Protein AF-A0A319CSM1-F1 (afdb_monomer_lite)

Radius of gyration: 21.04 Å; chains: 1; bounding box: 44×43×84 Å

Foldseek 3Di:
DDPVQQVVLCVQQNQAAQQQRHGRFDKDFLQDPPNPCVVVCVVLVVDPDDSPHNLRIGTHHPLQRVQSVDLQHRQKAKAAPDLVVQLVLLVVQLVVQVVCVVVVHHDHGDGDFQVNQVVVCCVVVNDPPPAPGGWMFMFGLDPPSDDPPDDSVVSCSRPIDGDSHGNSSRLVSLLSCLPHPSCVSDDVVSNVSSVSSVCSSPPPRVSVVVVVVVVVVVVVVVVPPPPPDD

Structure (mmCIF, N/CA/C/O backbone):
data_AF-A0A319CSM1-F1
#
_entry.id   AF-A0A319CSM1-F1
#
loop_
_atom_site.group_PDB
_atom_site.id
_atom_site.type_symbol
_atom_site.label_atom_id
_atom_site.label_alt_id
_atom_site.label_comp_id
_atom_site.label_asym_id
_atom_site.label_entity_id
_atom_site.label_seq_id
_atom_site.pdbx_PDB_ins_code
_atom_site.Cartn_x
_atom_site.Cartn_y
_atom_site.Cartn_z
_atom_site.occupancy
_atom_site.B_iso_or_equiv
_atom_site.auth_seq_id
_atom_site.auth_comp_id
_atom_site.auth_asym_id
_atom_site.auth_atom_id
_atom_site.pdbx_PDB_model_num
ATOM 1 N N . LEU A 1 1 ? 16.374 -2.425 6.789 1.00 77.62 1 LEU A N 1
ATOM 2 C CA . LEU A 1 1 ? 16.145 -3.804 7.334 1.00 77.62 1 LEU A CA 1
ATOM 3 C C . LEU A 1 1 ? 17.420 -4.522 7.802 1.00 77.62 1 LEU A C 1
ATOM 5 O O . LEU A 1 1 ? 18.463 -4.366 7.172 1.00 77.62 1 LEU A O 1
ATOM 9 N N . LYS A 1 2 ? 17.317 -5.361 8.852 1.00 88.38 2 LYS A N 1
ATOM 10 C CA . LYS A 1 2 ? 18.383 -6.290 9.305 1.00 88.38 2 LYS A CA 1
ATOM 11 C C . LYS A 1 2 ? 18.647 -7.399 8.269 1.00 88.38 2 LYS A C 1
ATOM 13 O O . LYS A 1 2 ? 17.761 -7.725 7.483 1.00 88.38 2 LYS A O 1
ATOM 18 N N . THR A 1 3 ? 19.831 -8.018 8.303 1.00 91.44 3 THR A N 1
ATOM 19 C CA . THR A 1 3 ? 20.240 -9.084 7.362 1.00 91.44 3 THR A CA 1
ATOM 20 C C . THR A 1 3 ? 19.270 -10.266 7.330 1.00 91.44 3 THR A C 1
ATOM 22 O O . THR A 1 3 ? 18.867 -10.675 6.245 1.00 91.44 3 THR A O 1
ATOM 25 N N . SER A 1 4 ? 18.822 -10.758 8.490 1.00 93.62 4 SER A N 1
ATOM 26 C CA . SER A 1 4 ? 17.851 -11.862 8.575 1.00 93.62 4 SER A CA 1
ATOM 27 C C . SER A 1 4 ? 16.536 -11.552 7.855 1.00 93.62 4 SER A C 1
ATOM 29 O O . SER A 1 4 ? 16.008 -12.387 7.130 1.00 93.62 4 SER A O 1
ATOM 31 N N . VAL A 1 5 ? 16.046 -10.317 7.974 1.00 94.44 5 VAL A N 1
ATOM 32 C CA . VAL A 1 5 ? 14.816 -9.877 7.305 1.00 94.44 5 VAL A CA 1
ATOM 33 C C . VAL A 1 5 ? 15.016 -9.777 5.794 1.00 94.44 5 VAL A C 1
ATOM 35 O O . VAL A 1 5 ? 14.142 -10.177 5.034 1.00 94.44 5 VAL A O 1
ATOM 38 N N . LYS A 1 6 ? 16.178 -9.296 5.332 1.00 94.31 6 LYS A N 1
ATOM 39 C CA . LYS A 1 6 ? 16.496 -9.261 3.894 1.00 94.31 6 LYS A CA 1
ATOM 40 C C . LYS A 1 6 ? 16.535 -10.667 3.284 1.00 94.31 6 LYS A C 1
ATOM 42 O O . LYS A 1 6 ? 16.086 -10.835 2.154 1.00 94.31 6 LYS A O 1
ATOM 47 N N . ILE A 1 7 ? 17.059 -11.655 4.015 1.00 94.75 7 ILE A N 1
ATOM 48 C CA . ILE A 1 7 ? 17.052 -13.066 3.597 1.00 94.75 7 ILE A CA 1
ATOM 49 C C . ILE A 1 7 ? 15.611 -13.570 3.479 1.00 94.75 7 ILE A C 1
ATOM 51 O O . ILE A 1 7 ? 15.254 -14.149 2.457 1.00 94.75 7 ILE A O 1
ATOM 55 N N . GLU A 1 8 ? 14.767 -13.276 4.469 1.00 96.50 8 GLU A N 1
ATOM 56 C CA . GLU A 1 8 ? 13.364 -13.696 4.453 1.00 96.50 8 GLU A CA 1
ATOM 57 C C . GLU A 1 8 ? 12.572 -13.077 3.292 1.00 96.50 8 GLU A C 1
ATOM 59 O O . GLU A 1 8 ? 11.828 -13.772 2.604 1.00 96.50 8 GLU A O 1
ATOM 64 N N . VAL A 1 9 ? 12.793 -11.795 2.985 1.00 96.25 9 VAL A N 1
ATOM 65 C CA . VAL A 1 9 ? 12.166 -11.146 1.820 1.00 96.25 9 VAL A CA 1
ATOM 66 C C . VAL A 1 9 ? 12.572 -11.838 0.516 1.00 96.25 9 VAL A C 1
ATOM 68 O O . VAL A 1 9 ? 11.723 -12.039 -0.352 1.00 96.25 9 VAL A O 1
ATOM 71 N N . LYS A 1 10 ? 13.845 -12.237 0.367 1.00 94.69 10 LYS A N 1
ATOM 72 C CA . LYS A 1 10 ? 14.306 -12.993 -0.812 1.00 94.69 10 LYS A CA 1
ATOM 73 C C . LYS A 1 10 ? 13.688 -14.389 -0.874 1.00 94.69 10 LYS A C 1
ATOM 75 O O . LYS A 1 10 ? 13.306 -14.823 -1.954 1.00 94.69 10 LYS A O 1
ATOM 80 N N . ARG A 1 11 ? 13.525 -15.066 0.267 1.00 95.19 11 ARG A N 1
ATOM 81 C CA . ARG A 1 11 ? 12.840 -16.365 0.339 1.00 95.19 11 ARG A CA 1
ATOM 82 C C . ARG A 1 11 ? 11.381 -16.263 -0.124 1.00 95.19 11 ARG A C 1
ATOM 84 O O . ARG A 1 11 ? 10.903 -17.155 -0.815 1.00 95.19 11 ARG A O 1
ATOM 91 N N . LEU A 1 12 ? 10.687 -15.183 0.241 1.00 94.38 12 LEU A N 1
ATOM 92 C CA . LEU A 1 12 ? 9.267 -14.976 -0.065 1.00 94.38 12 LEU A CA 1
ATOM 93 C C . LEU A 1 12 ? 9.000 -14.416 -1.472 1.00 94.38 12 LEU A C 1
ATOM 95 O O . LEU A 1 12 ? 7.995 -14.766 -2.083 1.00 94.38 12 LEU A O 1
ATOM 99 N N . SER A 1 13 ? 9.859 -13.527 -1.980 1.00 92.06 13 SER A N 1
ATOM 100 C CA . SER A 1 13 ? 9.657 -12.825 -3.265 1.00 92.06 13 SER A CA 1
ATOM 101 C C . SER A 1 13 ? 10.593 -13.281 -4.388 1.00 92.06 13 SER A C 1
ATOM 103 O O . SER A 1 13 ? 10.472 -12.806 -5.518 1.00 92.06 13 SER A O 1
ATOM 105 N N . GLY A 1 14 ? 11.538 -14.170 -4.090 1.00 91.69 14 GLY A N 1
ATOM 106 C CA . GLY A 1 14 ? 12.585 -14.599 -5.009 1.00 91.69 14 GLY A CA 1
ATOM 107 C C . GLY A 1 14 ? 13.780 -13.642 -5.085 1.00 91.69 14 GLY A C 1
ATOM 108 O O . GLY A 1 14 ? 13.898 -12.654 -4.357 1.00 91.69 14 GLY A O 1
ATOM 109 N N . HIS A 1 15 ? 14.692 -13.959 -6.006 1.00 94.31 15 HIS A N 1
ATOM 110 C CA . HIS A 1 15 ? 15.999 -13.307 -6.164 1.00 94.31 15 HIS A CA 1
ATOM 111 C C . HIS A 1 15 ? 16.053 -12.314 -7.335 1.00 94.31 15 HIS A C 1
ATOM 113 O O . HIS A 1 15 ? 17.131 -11.983 -7.820 1.00 94.31 15 HIS A O 1
ATOM 119 N N . VAL A 1 16 ? 14.898 -11.834 -7.795 1.00 95.94 16 VAL A N 1
ATOM 120 C CA . VAL A 1 16 ? 14.783 -10.900 -8.922 1.00 95.94 16 VAL A CA 1
ATOM 121 C C . VAL A 1 16 ? 13.993 -9.660 -8.528 1.00 95.94 16 VAL A C 1
ATOM 123 O O . VAL A 1 16 ? 13.201 -9.677 -7.585 1.00 95.94 16 VAL A O 1
ATOM 126 N N . CYS A 1 17 ? 14.195 -8.569 -9.260 1.00 96.50 17 CYS A N 1
ATOM 127 C CA . CYS A 1 17 ? 13.408 -7.354 -9.122 1.00 96.50 17 CYS A CA 1
ATOM 128 C C . CYS A 1 17 ? 11.924 -7.677 -9.295 1.00 96.50 17 CYS A C 1
ATOM 130 O O . CYS A 1 17 ? 11.506 -8.232 -10.312 1.00 96.50 17 CYS A O 1
ATOM 132 N N . TRP A 1 18 ? 11.115 -7.280 -8.320 1.00 96.94 18 TRP A N 1
ATOM 133 C CA . TRP A 1 18 ? 9.683 -7.520 -8.335 1.00 96.94 18 TRP A CA 1
ATOM 134 C C . TRP A 1 18 ? 9.014 -6.875 -9.560 1.00 96.94 18 TRP A C 1
ATOM 136 O O . TRP A 1 18 ? 8.172 -7.500 -10.202 1.00 96.94 18 TRP A O 1
ATOM 146 N N . VAL A 1 19 ? 9.464 -5.676 -9.949 1.00 95.00 19 VAL A N 1
ATOM 147 C CA . VAL A 1 19 ? 8.916 -4.902 -11.074 1.00 95.00 19 VAL A CA 1
ATOM 148 C C . VAL A 1 19 ? 9.371 -5.455 -12.426 1.00 95.00 19 VAL A C 1
ATOM 150 O O . VAL A 1 19 ? 8.534 -5.883 -13.214 1.00 95.00 19 VAL A O 1
ATOM 153 N N . CYS A 1 20 ? 10.678 -5.468 -12.696 1.00 92.44 20 CYS A N 1
ATOM 154 C CA . CYS A 1 20 ? 11.223 -5.710 -14.040 1.00 92.44 20 CYS A CA 1
ATOM 155 C C . CYS A 1 20 ? 11.942 -7.055 -14.210 1.00 92.44 20 CYS A C 1
ATOM 157 O O . CYS A 1 20 ? 12.503 -7.312 -15.269 1.00 92.44 20 CYS A O 1
ATOM 159 N N . LYS A 1 21 ? 11.974 -7.899 -13.170 1.00 94.06 21 LYS A N 1
ATOM 160 C CA . LYS A 1 21 ? 12.626 -9.224 -13.160 1.00 94.06 21 LYS A CA 1
ATOM 161 C C . LYS A 1 21 ? 14.148 -9.234 -13.377 1.00 94.06 21 LYS A C 1
ATOM 163 O O . LYS A 1 21 ? 14.727 -10.309 -13.468 1.00 94.06 21 LYS A O 1
ATOM 168 N N . SER A 1 22 ? 14.814 -8.077 -13.376 1.00 92.50 22 SER A N 1
ATOM 169 C CA . SER A 1 22 ? 16.283 -8.003 -13.371 1.00 92.50 22 SER A CA 1
ATOM 170 C C . SER A 1 22 ? 16.885 -8.710 -12.152 1.00 92.50 22 SER A C 1
ATOM 172 O O . SER A 1 22 ? 16.309 -8.662 -11.062 1.00 92.50 22 SER A O 1
ATOM 174 N N . TYR A 1 23 ? 18.050 -9.326 -12.335 1.00 93.50 23 TYR A N 1
ATOM 175 C CA . TYR A 1 23 ? 18.794 -10.014 -11.280 1.00 93.50 23 TYR A CA 1
ATOM 176 C C . TYR A 1 23 ? 19.396 -9.049 -10.245 1.00 93.50 23 TYR A C 1
ATOM 178 O O . TYR A 1 23 ? 19.398 -7.831 -10.435 1.00 93.50 23 TYR A O 1
ATOM 186 N N . ASP A 1 24 ? 19.858 -9.619 -9.131 1.00 90.62 24 ASP A N 1
ATOM 187 C CA . ASP A 1 24 ? 20.537 -8.938 -8.021 1.00 90.62 24 ASP A CA 1
ATOM 188 C C . ASP A 1 24 ? 19.795 -7.720 -7.437 1.00 90.62 24 ASP A C 1
ATOM 190 O O . ASP A 1 24 ? 20.349 -6.621 -7.319 1.00 90.62 24 ASP A O 1
ATOM 194 N N . PRO A 1 25 ? 18.523 -7.884 -7.022 1.00 95.38 25 PRO A N 1
ATOM 195 C CA . PRO A 1 25 ? 17.757 -6.799 -6.439 1.00 95.38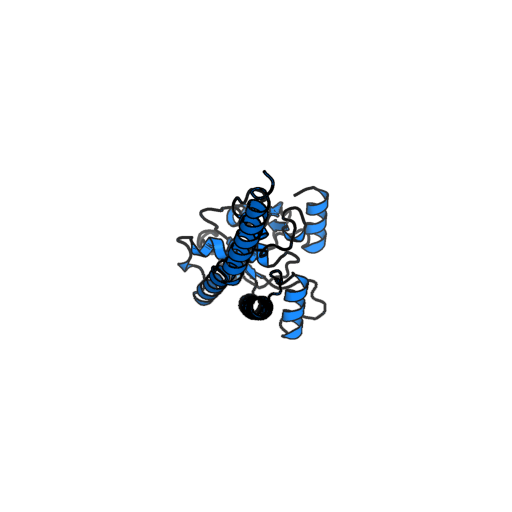 25 PRO A CA 1
ATOM 196 C C . PRO A 1 25 ? 18.274 -6.410 -5.050 1.00 95.38 25 PRO A C 1
ATOM 198 O O . PRO A 1 25 ? 18.690 -7.239 -4.231 1.00 95.38 25 PRO A O 1
ATOM 201 N N . TRP A 1 26 ? 18.130 -5.128 -4.741 1.00 95.00 26 TRP A N 1
ATOM 202 C CA . TRP A 1 26 ? 18.197 -4.604 -3.385 1.00 95.00 26 TRP A CA 1
ATOM 203 C C . TRP A 1 26 ? 16.849 -4.788 -2.695 1.00 95.00 26 TRP A C 1
ATOM 205 O O . TRP A 1 26 ? 15.808 -4.801 -3.345 1.00 95.00 26 TRP A O 1
ATOM 215 N N . ILE A 1 27 ? 16.847 -4.915 -1.368 1.00 96.25 27 ILE A N 1
ATOM 216 C CA . ILE A 1 27 ? 15.595 -4.946 -0.605 1.00 96.25 27 ILE A CA 1
ATOM 217 C C . ILE A 1 27 ? 15.239 -3.521 -0.196 1.00 96.25 27 ILE A C 1
ATOM 219 O O . ILE A 1 27 ? 15.927 -2.935 0.641 1.00 96.25 27 ILE A O 1
ATOM 223 N N . ALA A 1 28 ? 14.180 -2.989 -0.801 1.00 95.56 28 ALA A N 1
ATOM 224 C CA . ALA A 1 28 ? 13.591 -1.708 -0.449 1.00 95.56 28 ALA A CA 1
ATOM 225 C C . ALA A 1 28 ? 12.591 -1.859 0.694 1.00 95.56 28 ALA A C 1
ATOM 227 O O . ALA A 1 28 ? 11.809 -2.811 0.720 1.00 95.56 28 ALA A O 1
ATOM 228 N N . ASP A 1 29 ? 12.607 -0.884 1.598 1.00 95.62 29 ASP A N 1
ATOM 229 C CA . ASP A 1 29 ? 11.527 -0.640 2.543 1.00 95.62 29 ASP A CA 1
ATOM 230 C C . ASP A 1 29 ? 10.366 0.033 1.784 1.00 95.62 29 ASP A C 1
ATOM 232 O O . ASP A 1 29 ? 10.553 1.054 1.115 1.00 95.62 29 ASP A O 1
ATOM 236 N N . VAL A 1 30 ? 9.168 -0.553 1.833 1.00 96.19 30 VAL A N 1
ATOM 237 C CA . VAL A 1 30 ? 7.974 -0.003 1.172 1.00 96.19 30 VAL A CA 1
ATOM 238 C C . VAL A 1 30 ? 7.552 1.289 1.852 1.00 96.19 30 VAL A C 1
ATOM 240 O O . VAL A 1 30 ? 7.380 2.302 1.175 1.00 96.19 30 VAL A O 1
ATOM 243 N N . VAL A 1 31 ? 7.456 1.271 3.179 1.00 96.00 31 VAL A N 1
ATOM 244 C CA . VAL A 1 31 ? 7.388 2.461 4.030 1.00 96.00 31 VAL A CA 1
ATOM 245 C C . VAL A 1 31 ? 8.781 2.685 4.625 1.00 96.00 31 VAL A C 1
ATOM 247 O O . VAL A 1 31 ? 9.257 1.798 5.341 1.00 96.00 31 VAL A O 1
ATOM 250 N N . PRO A 1 32 ? 9.451 3.817 4.343 1.00 93.62 32 PRO A N 1
ATOM 251 C CA . PRO A 1 32 ? 10.751 4.130 4.933 1.00 93.62 32 PRO A CA 1
ATOM 252 C C . PRO A 1 32 ? 10.712 4.074 6.462 1.00 93.62 32 PRO A C 1
ATOM 254 O O . PRO A 1 32 ? 9.710 4.440 7.076 1.00 93.62 32 PRO A O 1
ATOM 257 N N . LEU A 1 33 ? 11.805 3.638 7.093 1.00 92.38 33 LEU A N 1
ATOM 258 C CA . LEU A 1 33 ? 11.892 3.623 8.560 1.00 92.38 33 LEU A CA 1
ATOM 259 C C . LEU A 1 33 ? 11.876 5.043 9.139 1.00 92.38 33 LEU A C 1
ATOM 261 O O . LEU A 1 33 ? 11.455 5.241 10.275 1.00 92.38 33 LEU A O 1
ATOM 265 N N . GLU A 1 34 ? 12.318 6.004 8.337 1.00 91.62 34 GLU A N 1
ATOM 266 C CA . GLU A 1 34 ? 12.382 7.430 8.621 1.00 91.62 34 GLU A CA 1
ATOM 267 C C . GLU A 1 34 ? 11.097 8.173 8.203 1.00 91.62 34 GLU A C 1
ATOM 269 O O . GLU A 1 34 ? 11.073 9.401 8.241 1.00 91.62 34 GLU A O 1
ATOM 274 N N . ASP A 1 35 ? 10.029 7.469 7.789 1.00 92.56 35 ASP A N 1
ATOM 275 C CA . ASP A 1 35 ? 8.742 8.106 7.471 1.00 92.56 35 ASP A CA 1
ATOM 276 C C . ASP A 1 35 ? 8.173 8.779 8.729 1.00 92.56 35 ASP A C 1
ATOM 278 O O . ASP A 1 35 ? 7.657 8.129 9.642 1.00 92.56 35 ASP A O 1
ATOM 282 N N . THR A 1 36 ? 8.249 10.108 8.759 1.00 92.56 36 THR A N 1
ATOM 283 C CA . THR A 1 36 ? 7.822 10.935 9.892 1.00 92.56 36 THR A CA 1
ATOM 284 C C . THR A 1 36 ? 6.317 10.885 10.138 1.00 92.56 36 THR A C 1
ATOM 286 O O . THR A 1 36 ? 5.874 11.226 11.233 1.00 92.56 36 THR A O 1
ATOM 289 N N . GLN A 1 37 ? 5.518 10.416 9.173 1.00 92.38 37 GLN A N 1
ATOM 290 C CA . GLN A 1 37 ? 4.085 10.197 9.368 1.00 92.38 37 GLN A CA 1
ATOM 291 C C . GLN A 1 37 ? 3.767 8.787 9.875 1.00 92.38 37 GLN A C 1
ATOM 293 O O . GLN A 1 37 ? 2.641 8.557 10.306 1.00 92.38 37 GLN A O 1
ATOM 298 N N . ALA A 1 38 ? 4.709 7.837 9.880 1.00 94.25 38 ALA A N 1
ATOM 299 C CA . ALA A 1 38 ? 4.428 6.483 10.357 1.00 94.25 38 ALA A CA 1
ATOM 300 C C . ALA A 1 38 ? 3.831 6.435 11.783 1.00 94.25 38 ALA A C 1
ATOM 302 O O . ALA A 1 38 ? 2.877 5.677 11.974 1.00 94.25 38 ALA A O 1
ATOM 303 N N . PRO A 1 39 ? 4.284 7.245 12.768 1.00 95.06 39 PRO A N 1
ATOM 304 C CA . PRO A 1 39 ? 3.659 7.290 14.092 1.00 95.06 39 PRO A CA 1
ATOM 305 C C . PRO A 1 39 ? 2.166 7.635 14.054 1.00 95.06 39 PRO A C 1
ATOM 307 O O . PRO A 1 39 ? 1.383 6.982 14.739 1.00 95.06 39 PRO A O 1
ATOM 310 N N . LEU A 1 40 ? 1.757 8.586 13.203 1.00 93.94 40 LEU A N 1
ATOM 311 C CA . LEU A 1 40 ? 0.346 8.934 13.010 1.00 93.94 40 LEU A CA 1
ATOM 312 C C . LEU A 1 40 ? -0.440 7.726 12.490 1.00 93.94 40 LEU A C 1
ATOM 314 O O . LEU A 1 40 ? -1.497 7.404 13.015 1.00 93.94 40 LEU A O 1
ATOM 318 N N . TRP A 1 41 ? 0.092 7.000 11.506 1.00 95.00 41 TRP A N 1
ATOM 319 C CA . TRP A 1 41 ? -0.574 5.818 10.945 1.00 95.00 41 TRP A CA 1
ATOM 320 C C . TRP A 1 41 ? -0.731 4.677 11.961 1.00 95.00 41 TRP A C 1
ATOM 322 O O . TRP A 1 41 ? -1.733 3.958 11.926 1.00 95.00 41 TRP A O 1
ATOM 332 N N . PHE A 1 42 ? 0.229 4.513 12.877 1.00 94.50 42 PHE A N 1
ATOM 333 C CA . PHE A 1 42 ? 0.118 3.574 13.998 1.00 94.50 42 PHE A CA 1
ATOM 334 C C . PHE A 1 42 ? -0.896 4.041 15.047 1.00 94.50 42 PHE A C 1
ATOM 336 O O . PHE A 1 42 ? -1.724 3.242 15.479 1.00 94.50 42 PHE A O 1
ATOM 343 N N . GLN A 1 43 ? -0.865 5.320 15.431 1.00 91.75 43 GLN A N 1
ATOM 344 C CA . GLN A 1 43 ? -1.816 5.910 16.380 1.00 91.75 43 GLN A CA 1
ATOM 345 C C . GLN A 1 43 ? -3.258 5.799 15.875 1.00 91.75 43 GLN A C 1
ATOM 347 O O . GLN A 1 43 ? -4.178 5.516 16.638 1.00 91.75 43 GLN A O 1
ATOM 352 N N . GLU A 1 44 ? -3.436 5.966 14.571 1.00 90.50 44 GLU A N 1
ATOM 353 C CA . GLU A 1 44 ? -4.709 5.814 13.881 1.00 90.50 44 GLU A CA 1
ATOM 354 C C . GLU A 1 44 ? -5.141 4.352 13.714 1.00 90.50 44 GLU A C 1
ATOM 356 O O . GLU A 1 44 ? -6.226 4.085 13.201 1.00 90.50 44 GLU A O 1
ATOM 361 N N . GLY A 1 45 ? -4.319 3.383 14.128 1.00 92.31 45 GLY A N 1
ATOM 362 C CA . GLY A 1 45 ? -4.598 1.955 13.978 1.00 92.31 45 GLY A CA 1
ATOM 363 C C . GLY A 1 45 ? -4.679 1.499 12.520 1.00 92.31 45 GLY A C 1
ATOM 364 O O . GLY A 1 45 ? -5.249 0.445 12.244 1.00 92.31 45 GLY A O 1
ATOM 365 N N . VAL A 1 46 ? -4.139 2.290 11.583 1.00 94.69 46 VAL A N 1
ATOM 366 C CA . VAL A 1 46 ? -4.089 1.940 10.160 1.00 94.69 46 VAL A CA 1
ATOM 367 C C . VAL A 1 46 ? -2.922 0.996 9.908 1.00 94.69 46 VAL A C 1
ATOM 369 O O . VAL A 1 46 ? -3.060 0.046 9.158 1.00 94.69 46 VAL A O 1
ATOM 372 N N . PHE A 1 47 ? -1.769 1.186 10.548 1.00 95.81 47 PHE A N 1
ATOM 373 C CA . PHE A 1 47 ? -0.691 0.200 10.469 1.00 95.81 47 PHE A CA 1
ATOM 374 C C . PHE A 1 47 ? -0.847 -0.909 11.512 1.00 95.81 47 PHE A C 1
ATOM 376 O O . PHE A 1 47 ? -0.948 -0.655 12.708 1.00 95.81 47 PHE A O 1
ATOM 383 N N . ASN A 1 48 ? -0.798 -2.158 11.040 1.00 92.69 48 ASN A N 1
ATOM 384 C CA . ASN A 1 48 ? -0.882 -3.380 11.849 1.00 92.69 48 ASN A CA 1
ATOM 385 C C . ASN A 1 48 ? 0.366 -4.278 11.731 1.00 92.69 48 ASN A C 1
ATOM 387 O O . ASN A 1 48 ? 0.325 -5.449 12.104 1.00 92.69 48 ASN A O 1
ATOM 391 N N . PHE A 1 49 ? 1.464 -3.761 11.180 1.00 95.00 49 PHE A N 1
ATOM 392 C CA . PHE A 1 49 ? 2.692 -4.511 10.924 1.00 95.00 49 PHE A CA 1
ATOM 393 C C . PHE A 1 49 ? 3.920 -3.724 11.388 1.00 95.00 49 PHE A C 1
ATOM 395 O O . PHE A 1 49 ? 3.891 -2.503 11.512 1.00 95.00 49 PHE A O 1
ATOM 402 N N . SER A 1 50 ? 5.035 -4.418 11.619 1.00 95.50 50 SER A N 1
ATOM 403 C CA . SER A 1 50 ? 6.302 -3.758 11.940 1.00 95.50 50 SER A CA 1
ATOM 404 C C . SER A 1 50 ? 7.011 -3.299 10.666 1.00 95.50 50 SER A C 1
ATOM 406 O O . SER A 1 50 ? 7.271 -4.118 9.781 1.00 95.50 50 SER A O 1
ATOM 408 N N . LEU A 1 51 ? 7.434 -2.032 10.607 1.00 96.25 51 LEU A N 1
ATOM 409 C CA . LEU A 1 51 ? 8.238 -1.511 9.489 1.00 96.25 51 LEU A CA 1
ATOM 410 C C . LEU A 1 51 ? 9.591 -2.228 9.337 1.00 96.25 51 LEU A C 1
ATOM 412 O O . LEU A 1 51 ? 10.194 -2.210 8.270 1.00 96.25 51 LEU A O 1
ATOM 416 N N . LYS A 1 52 ? 10.064 -2.896 10.398 1.00 96.38 52 LYS A N 1
ATOM 417 C CA . LYS A 1 52 ? 11.311 -3.675 10.405 1.00 96.38 52 LYS A CA 1
ATOM 418 C C . LYS A 1 52 ? 11.106 -5.141 9.994 1.00 96.38 52 LYS A C 1
ATOM 420 O O . LYS A 1 52 ? 12.067 -5.905 10.047 1.00 96.38 52 LYS A O 1
ATOM 425 N N . SER A 1 53 ? 9.886 -5.546 9.636 1.00 96.44 53 SER A N 1
ATOM 426 C CA . SER A 1 53 ? 9.548 -6.923 9.246 1.00 96.44 53 SER A CA 1
ATOM 427 C C . SER A 1 53 ? 9.656 -7.156 7.737 1.00 96.44 53 SER A C 1
ATOM 429 O O . SER A 1 53 ? 9.715 -6.211 6.952 1.00 96.44 53 SER A O 1
ATOM 431 N N . ALA A 1 54 ? 9.630 -8.427 7.324 1.00 96.88 54 ALA A N 1
ATOM 432 C CA . ALA A 1 54 ? 9.619 -8.797 5.908 1.00 96.88 54 ALA A CA 1
ATOM 433 C C . ALA A 1 54 ? 8.377 -8.263 5.176 1.00 96.88 54 ALA A C 1
ATOM 435 O O . ALA A 1 54 ? 8.456 -7.956 3.994 1.00 96.88 54 ALA A O 1
ATOM 436 N N . ALA A 1 55 ? 7.266 -8.042 5.889 1.00 96.56 55 ALA A N 1
ATOM 437 C CA . ALA A 1 55 ? 6.038 -7.508 5.307 1.00 96.56 55 ALA A CA 1
ATOM 438 C C . ALA A 1 55 ? 6.179 -6.075 4.751 1.00 96.56 55 ALA A C 1
ATOM 440 O O . ALA A 1 55 ? 5.324 -5.633 3.989 1.00 96.56 55 ALA A O 1
ATOM 441 N N . ASN A 1 56 ? 7.243 -5.356 5.121 1.00 97.62 56 ASN A N 1
ATOM 442 C CA . ASN A 1 56 ? 7.580 -4.038 4.584 1.00 97.62 56 ASN A CA 1
ATOM 443 C C . ASN A 1 56 ? 8.676 -4.099 3.502 1.00 97.62 56 ASN A C 1
ATOM 445 O O . ASN A 1 56 ? 9.139 -3.064 3.042 1.00 97.62 56 ASN A O 1
ATOM 449 N N . GLY A 1 57 ? 9.146 -5.290 3.127 1.00 97.19 57 GLY A N 1
ATOM 450 C CA . GLY A 1 57 ? 10.269 -5.467 2.214 1.00 97.19 57 GLY A CA 1
ATOM 451 C C . GLY A 1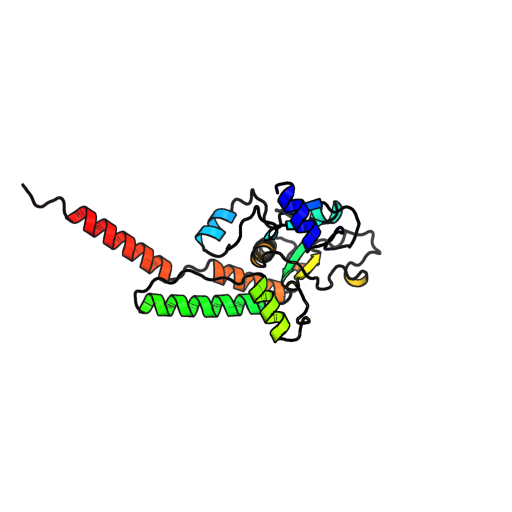 57 ? 9.838 -5.840 0.799 1.00 97.19 57 GLY A C 1
ATOM 452 O O . GLY A 1 57 ? 8.973 -6.693 0.593 1.00 97.19 57 GLY A O 1
ATOM 453 N N . ILE A 1 58 ? 10.495 -5.254 -0.202 1.00 97.56 58 ILE A N 1
ATOM 454 C CA . ILE A 1 58 ? 10.288 -5.611 -1.609 1.00 97.56 58 ILE A CA 1
ATOM 455 C C . ILE A 1 58 ? 11.614 -5.614 -2.390 1.00 97.56 58 ILE A C 1
ATOM 457 O O . ILE A 1 58 ? 12.399 -4.671 -2.264 1.00 97.56 58 ILE A O 1
ATOM 461 N N . PRO A 1 59 ? 11.919 -6.661 -3.183 1.00 97.56 59 PRO A N 1
ATOM 462 C CA . PRO A 1 59 ? 13.136 -6.686 -3.986 1.00 97.56 59 PRO A CA 1
ATOM 463 C C . PRO A 1 59 ? 12.997 -5.787 -5.220 1.00 97.56 59 PRO A C 1
ATOM 465 O O . PRO A 1 59 ? 12.104 -5.990 -6.038 1.00 97.56 59 PRO A O 1
ATOM 468 N N . LEU A 1 60 ? 13.902 -4.824 -5.397 1.00 96.88 60 LEU A N 1
ATOM 469 C CA . LEU A 1 60 ? 13.957 -3.913 -6.543 1.00 96.88 60 LEU A CA 1
ATOM 470 C C . LEU A 1 60 ? 15.395 -3.794 -7.068 1.00 96.88 60 LEU A C 1
ATOM 472 O O . LEU A 1 60 ? 16.333 -3.667 -6.287 1.00 96.88 60 LEU A O 1
ATOM 476 N N . CYS A 1 61 ? 15.588 -3.801 -8.390 1.00 95.31 61 CYS A N 1
ATOM 477 C CA . CYS A 1 61 ? 16.889 -3.468 -8.987 1.00 95.31 61 CYS A CA 1
ATOM 478 C C . CYS A 1 61 ? 17.241 -1.988 -8.724 1.00 95.31 61 CYS A C 1
ATOM 480 O O . CYS A 1 61 ? 16.329 -1.208 -8.435 1.00 95.31 61 CYS A O 1
ATOM 482 N N . PRO A 1 62 ? 18.508 -1.556 -8.875 1.00 93.56 62 PRO A N 1
ATOM 483 C CA . PRO A 1 62 ? 18.917 -0.178 -8.574 1.00 93.56 62 PRO A CA 1
ATOM 484 C C . PRO A 1 62 ? 18.057 0.906 -9.248 1.00 93.56 62 PRO A C 1
ATOM 486 O O . PRO A 1 62 ? 17.710 1.907 -8.619 1.00 93.56 62 PRO A O 1
ATOM 489 N N . ASN A 1 63 ? 17.629 0.680 -10.496 1.00 90.69 63 ASN A N 1
ATOM 490 C CA . ASN A 1 63 ? 16.776 1.619 -11.231 1.00 90.69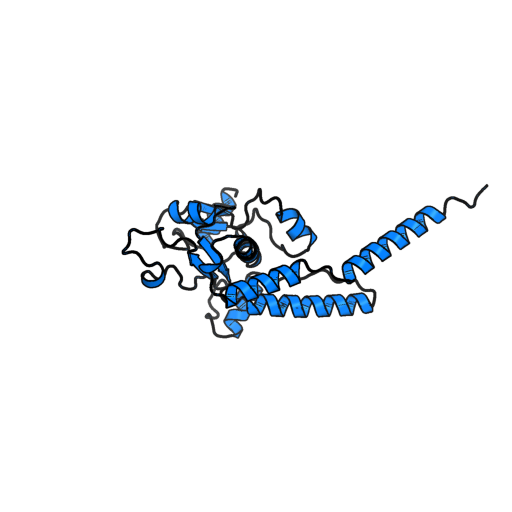 63 ASN A CA 1
ATOM 491 C C . ASN A 1 63 ? 15.365 1.714 -10.631 1.00 90.69 63 ASN A C 1
ATOM 493 O O . ASN A 1 63 ? 14.906 2.811 -10.308 1.00 90.69 63 ASN A O 1
ATOM 497 N N . CYS A 1 64 ? 14.687 0.578 -10.429 1.00 93.50 64 CYS A N 1
ATOM 498 C CA . CYS A 1 64 ? 13.361 0.560 -9.805 1.00 93.50 64 CYS A CA 1
ATOM 499 C C . CYS A 1 64 ? 13.414 1.058 -8.356 1.00 93.50 64 CYS A C 1
ATOM 501 O O . CYS A 1 64 ? 12.528 1.798 -7.941 1.00 93.50 64 CYS A O 1
ATOM 503 N N . TYR A 1 65 ? 14.464 0.697 -7.613 1.00 94.25 65 TYR A N 1
ATOM 504 C CA . TYR A 1 65 ? 14.699 1.130 -6.238 1.00 94.25 65 TYR A CA 1
ATOM 505 C C . TYR A 1 65 ? 14.751 2.653 -6.152 1.00 94.25 65 TYR A C 1
ATOM 507 O O . TYR A 1 65 ? 13.999 3.247 -5.384 1.00 94.25 65 TYR A O 1
ATOM 515 N N . ARG A 1 66 ? 15.592 3.293 -6.980 1.00 92.19 66 ARG A N 1
ATOM 516 C CA . ARG A 1 66 ? 15.736 4.753 -6.994 1.00 92.19 66 ARG A CA 1
ATOM 517 C C . ARG A 1 66 ? 14.396 5.425 -7.238 1.00 92.19 66 ARG A C 1
ATOM 519 O O . ARG A 1 66 ? 14.022 6.330 -6.510 1.00 92.19 66 ARG A O 1
ATOM 526 N N . GLN A 1 67 ? 13.666 4.974 -8.245 1.00 91.25 67 GLN A N 1
ATOM 527 C CA . GLN A 1 67 ? 12.439 5.641 -8.649 1.00 91.25 67 GLN A CA 1
ATOM 528 C C . GLN A 1 67 ? 11.256 5.399 -7.708 1.00 91.25 67 GLN A C 1
ATOM 530 O O . GLN A 1 67 ? 10.390 6.261 -7.581 1.00 91.25 67 GLN A O 1
ATOM 535 N N . PHE A 1 68 ? 11.224 4.239 -7.056 1.00 93.00 68 PHE A N 1
ATOM 536 C CA . PHE A 1 68 ? 10.286 3.939 -5.982 1.00 93.00 68 PHE A CA 1
ATOM 537 C C . PHE A 1 68 ? 10.620 4.729 -4.706 1.00 93.00 68 PHE A C 1
ATOM 539 O O . PHE A 1 68 ? 9.734 5.158 -3.972 1.00 93.00 68 PHE A O 1
ATOM 546 N N . GLY A 1 69 ? 11.908 4.928 -4.419 1.00 88.94 69 GLY A N 1
ATOM 547 C CA . GLY A 1 69 ? 12.405 5.567 -3.199 1.00 88.94 69 GLY A CA 1
ATOM 548 C C . GLY A 1 69 ? 12.233 7.088 -3.129 1.00 88.94 69 GLY A C 1
ATOM 549 O O . GLY A 1 69 ? 12.253 7.629 -2.029 1.00 88.94 69 GLY A O 1
ATOM 550 N N . LEU A 1 70 ? 12.039 7.784 -4.255 1.00 86.06 70 LEU A N 1
ATOM 551 C CA . LEU A 1 70 ? 11.870 9.244 -4.274 1.00 86.06 70 LEU A CA 1
ATOM 552 C C . LEU A 1 70 ? 10.550 9.645 -3.600 1.00 86.06 70 LEU A C 1
ATOM 554 O O . LEU A 1 70 ? 9.479 9.413 -4.152 1.00 86.06 70 LEU A O 1
ATOM 558 N N . ALA A 1 71 ? 10.627 10.232 -2.404 1.00 79.19 71 ALA A N 1
ATOM 559 C CA . ALA A 1 71 ? 9.447 10.618 -1.628 1.00 79.19 71 ALA A CA 1
ATOM 560 C C . ALA A 1 71 ? 8.682 11.797 -2.256 1.00 79.19 71 ALA A C 1
ATOM 562 O O . ALA A 1 71 ? 7.458 11.760 -2.324 1.00 79.19 71 ALA A O 1
ATOM 563 N N . GLU A 1 72 ? 9.404 12.811 -2.738 1.00 81.06 72 GLU A N 1
ATOM 564 C CA . GLU A 1 72 ? 8.829 14.051 -3.284 1.00 81.06 72 GLU A CA 1
ATOM 565 C C . GLU A 1 72 ? 8.332 13.892 -4.727 1.00 81.06 72 GLU A C 1
ATOM 567 O O . GLU A 1 72 ? 7.300 14.440 -5.108 1.00 81.06 72 GLU A O 1
ATOM 572 N N . ASP A 1 73 ? 9.058 13.115 -5.535 1.00 86.06 73 ASP A N 1
ATOM 573 C CA . ASP A 1 73 ? 8.742 12.883 -6.947 1.00 86.06 73 ASP A CA 1
ATOM 574 C C . ASP A 1 73 ? 8.914 11.399 -7.318 1.00 86.06 73 ASP A C 1
ATOM 576 O O . ASP A 1 73 ? 9.850 11.041 -8.058 1.00 86.06 73 ASP A O 1
ATOM 580 N N . PRO A 1 74 ? 8.048 10.510 -6.785 1.00 89.31 74 PRO A N 1
ATOM 581 C CA . PRO A 1 74 ? 8.108 9.091 -7.094 1.00 89.31 74 PRO A CA 1
ATOM 582 C C . PRO A 1 74 ? 7.936 8.891 -8.597 1.00 89.31 74 PRO A C 1
ATOM 584 O O . PRO A 1 74 ? 7.022 9.416 -9.229 1.00 89.31 74 PRO A O 1
ATOM 587 N N . GLY A 1 75 ? 8.832 8.111 -9.196 1.00 91.38 75 GLY A N 1
ATOM 588 C CA . GLY A 1 75 ? 8.657 7.664 -10.574 1.00 91.38 75 GLY A CA 1
ATOM 589 C C . GLY A 1 75 ? 7.770 6.425 -10.670 1.00 91.38 75 GLY A C 1
ATOM 590 O O . GLY A 1 75 ? 7.304 6.097 -11.757 1.00 91.38 75 GLY A O 1
ATOM 591 N N . LEU A 1 76 ? 7.611 5.702 -9.562 1.00 93.31 76 LEU A N 1
ATOM 592 C CA . LEU A 1 76 ? 6.980 4.393 -9.491 1.00 93.31 76 LEU A CA 1
ATOM 593 C C . LEU A 1 76 ? 6.211 4.269 -8.195 1.00 93.31 76 LEU A C 1
ATOM 595 O O . LEU A 1 76 ? 6.756 4.511 -7.119 1.00 93.31 76 LEU A O 1
ATOM 599 N N . VAL A 1 77 ? 4.978 3.804 -8.310 1.00 95.25 77 VAL A N 1
ATOM 600 C CA . VAL A 1 77 ? 4.165 3.415 -7.167 1.00 95.25 77 VAL A CA 1
ATOM 601 C C . VAL A 1 77 ? 3.672 1.990 -7.364 1.00 95.25 77 VAL A C 1
ATOM 603 O O . VAL A 1 77 ? 3.444 1.543 -8.487 1.00 95.25 77 VAL A O 1
ATOM 606 N N . ILE A 1 78 ? 3.556 1.254 -6.267 1.00 97.06 78 ILE A N 1
ATOM 607 C CA . ILE A 1 78 ? 3.006 -0.099 -6.245 1.00 97.06 78 ILE A CA 1
ATOM 608 C C . ILE A 1 78 ? 1.772 -0.039 -5.362 1.00 97.06 78 ILE A C 1
ATOM 610 O O . ILE A 1 78 ? 1.853 0.490 -4.253 1.00 97.06 78 ILE A O 1
ATOM 614 N N . ILE A 1 79 ? 0.646 -0.550 -5.855 1.00 97.44 79 ILE A N 1
ATOM 615 C CA . ILE A 1 79 ? -0.635 -0.541 -5.141 1.00 97.44 79 ILE A CA 1
ATOM 616 C C . ILE A 1 79 ? -1.354 -1.888 -5.281 1.00 97.44 79 ILE A C 1
ATOM 618 O O . ILE A 1 79 ? -1.103 -2.608 -6.252 1.00 97.44 79 ILE A O 1
ATOM 622 N N . PRO A 1 80 ? -2.256 -2.245 -4.349 1.00 98.19 80 PRO A N 1
ATOM 623 C CA . PRO A 1 80 ? -3.141 -3.393 -4.522 1.00 98.19 80 PRO A CA 1
ATOM 624 C C . PRO A 1 80 ? -3.987 -3.256 -5.793 1.00 98.19 80 PRO A C 1
ATOM 626 O O . PRO A 1 80 ? -4.391 -2.153 -6.158 1.00 98.19 80 PRO A O 1
ATOM 629 N N . THR A 1 81 ? -4.271 -4.374 -6.459 1.00 97.62 81 THR A N 1
ATOM 630 C CA . THR A 1 81 ? -5.124 -4.384 -7.659 1.00 97.62 81 THR A CA 1
ATOM 631 C C . THR A 1 81 ? -6.597 -4.128 -7.353 1.00 97.62 81 THR A C 1
ATOM 633 O O . THR A 1 81 ? -7.282 -3.515 -8.163 1.00 97.62 81 THR A O 1
ATOM 636 N N . ASP A 1 82 ? -7.093 -4.579 -6.197 1.00 97.69 82 ASP A N 1
ATOM 637 C CA . ASP A 1 82 ? -8.482 -4.372 -5.776 1.00 97.69 82 ASP A CA 1
ATOM 638 C C . ASP A 1 82 ? -8.536 -3.383 -4.605 1.00 97.69 82 ASP A C 1
ATOM 640 O O . ASP A 1 82 ? -8.506 -3.768 -3.437 1.00 97.69 82 ASP A O 1
ATOM 644 N N . LEU A 1 83 ? -8.576 -2.085 -4.927 1.00 98.19 83 LEU A N 1
ATOM 645 C CA . LEU A 1 83 ? -8.723 -1.021 -3.926 1.00 98.19 83 LEU A CA 1
ATOM 646 C C . LEU A 1 83 ? -10.116 -1.006 -3.283 1.00 98.19 83 LEU A C 1
ATOM 648 O O . LEU A 1 83 ? -10.244 -0.568 -2.140 1.00 98.19 83 LEU A O 1
ATOM 652 N N . GLN A 1 84 ? -11.142 -1.491 -3.990 1.00 97.88 84 GLN A N 1
ATOM 653 C CA . GLN A 1 84 ? -12.523 -1.466 -3.509 1.00 97.88 84 GLN A CA 1
ATOM 654 C C . GLN A 1 84 ? -12.686 -2.335 -2.263 1.00 97.88 84 GLN A C 1
ATOM 656 O O . GLN A 1 84 ? -13.318 -1.908 -1.303 1.00 97.88 84 GLN A O 1
ATOM 661 N N . TYR A 1 85 ? -12.014 -3.489 -2.220 1.00 98.19 85 TYR A N 1
ATOM 662 C CA . TYR A 1 85 ? -11.960 -4.332 -1.025 1.00 98.19 85 TYR A CA 1
ATOM 663 C C . TYR A 1 85 ? -11.556 -3.563 0.244 1.00 98.19 85 TYR A C 1
ATOM 665 O O . TYR A 1 85 ? -12.172 -3.723 1.296 1.00 98.19 85 TYR A O 1
ATOM 673 N N . PHE A 1 86 ? -10.534 -2.707 0.157 1.00 98.25 86 PHE A N 1
ATOM 674 C CA . PHE A 1 86 ? -10.056 -1.936 1.308 1.00 98.25 86 PHE A CA 1
ATOM 675 C C . PHE A 1 86 ? -11.052 -0.851 1.726 1.00 98.25 86 PHE A C 1
ATOM 677 O O . PHE A 1 86 ? -11.176 -0.573 2.918 1.00 98.25 86 PHE A O 1
ATOM 684 N N . ILE A 1 87 ? -11.761 -0.262 0.757 1.00 98.00 87 ILE A N 1
ATOM 685 C CA . ILE A 1 87 ? -12.812 0.733 1.003 1.00 98.00 87 ILE A CA 1
ATOM 686 C C . ILE A 1 87 ? -13.971 0.067 1.737 1.00 98.00 87 ILE A C 1
ATOM 688 O O . ILE A 1 87 ? -14.353 0.515 2.816 1.00 98.00 87 ILE A O 1
ATOM 692 N N . ASP A 1 88 ? -14.486 -1.031 1.187 1.00 97.88 88 ASP A N 1
ATOM 693 C CA . ASP A 1 88 ? -15.619 -1.762 1.752 1.00 97.88 88 ASP A CA 1
ATOM 694 C C . ASP A 1 88 ? -15.302 -2.241 3.172 1.00 97.88 88 ASP A C 1
ATOM 696 O O . ASP A 1 88 ? -16.122 -2.102 4.084 1.00 97.88 88 ASP A O 1
ATOM 700 N N . PHE A 1 89 ? -14.073 -2.723 3.382 1.00 97.56 89 PHE A N 1
ATOM 701 C CA . PHE A 1 89 ? -13.602 -3.146 4.692 1.00 97.56 89 PHE A CA 1
ATOM 702 C C . PHE A 1 89 ? -13.603 -2.002 5.715 1.00 97.56 89 PHE A C 1
ATOM 704 O O . PHE A 1 89 ? -14.095 -2.186 6.831 1.00 97.56 89 PHE A O 1
ATOM 711 N N . GLU A 1 90 ? -13.064 -0.827 5.372 1.00 96.06 90 GLU A N 1
ATOM 712 C CA . GLU A 1 90 ? -13.027 0.311 6.303 1.00 96.06 90 GLU A CA 1
ATOM 713 C C . GLU A 1 90 ? -14.430 0.873 6.557 1.00 96.06 90 GLU A C 1
ATOM 715 O O . GLU A 1 90 ? -14.754 1.196 7.699 1.00 96.06 90 GLU A O 1
ATOM 720 N N . VAL A 1 91 ? -15.300 0.918 5.543 1.00 95.69 91 VAL A N 1
ATOM 721 C CA . VAL A 1 91 ? -16.703 1.332 5.710 1.00 95.69 91 VAL A CA 1
ATOM 722 C C . VAL A 1 91 ? -17.431 0.401 6.682 1.00 95.69 91 VAL A C 1
ATOM 724 O O . VAL A 1 91 ? -18.114 0.868 7.598 1.00 95.69 91 VAL A O 1
ATOM 727 N N . GLU A 1 92 ? -17.284 -0.917 6.529 1.00 95.12 92 GLU A N 1
ATOM 728 C CA . GLU A 1 92 ? -17.893 -1.884 7.444 1.00 95.12 92 GLU A CA 1
ATOM 729 C C . GLU A 1 92 ? -17.282 -1.796 8.853 1.00 95.12 92 GLU A C 1
ATOM 731 O O . GLU A 1 92 ? -18.008 -1.828 9.853 1.00 95.12 92 GLU A O 1
ATOM 736 N N . ASN A 1 93 ? -15.958 -1.643 8.956 1.00 93.56 93 ASN A N 1
ATOM 737 C CA . ASN A 1 93 ? -15.286 -1.484 10.243 1.00 93.56 93 ASN A CA 1
ATOM 738 C C . ASN A 1 93 ? -15.743 -0.213 10.968 1.00 93.56 93 ASN A C 1
ATOM 740 O O . ASN A 1 93 ? -16.033 -0.264 12.163 1.00 93.56 93 ASN A O 1
ATOM 744 N N . SER A 1 94 ? -15.858 0.901 10.247 1.00 90.50 94 SER A N 1
ATOM 745 C CA . SER A 1 94 ? -16.327 2.181 10.775 1.00 90.50 94 SER A CA 1
ATOM 746 C C . SER A 1 94 ? -17.751 2.067 11.324 1.00 90.50 94 SER A C 1
ATOM 748 O O . SER A 1 94 ? -17.997 2.435 12.474 1.00 90.50 94 SER A O 1
ATOM 750 N N . LYS A 1 95 ? -18.669 1.431 10.580 1.00 91.81 95 LYS A N 1
ATOM 751 C CA . LYS A 1 95 ? -20.040 1.157 11.052 1.00 91.81 95 LYS A CA 1
ATOM 752 C C . LYS A 1 95 ? -20.054 0.336 12.342 1.00 91.81 95 LYS A C 1
ATOM 754 O O . LYS A 1 95 ? -20.759 0.691 13.283 1.00 91.81 95 LYS A O 1
ATOM 759 N N . LYS A 1 96 ? -19.248 -0.729 12.424 1.00 92.19 96 LYS A N 1
ATOM 760 C CA . LYS A 1 96 ? -19.133 -1.559 13.641 1.00 92.19 96 LYS A CA 1
ATOM 761 C C . LYS A 1 96 ? -18.610 -0.757 14.833 1.00 92.19 96 LYS A C 1
ATOM 763 O O . LYS A 1 96 ? -19.119 -0.916 15.939 1.00 92.19 96 LYS A O 1
ATOM 768 N N . ARG A 1 97 ? -17.624 0.119 14.614 1.00 90.00 97 ARG A N 1
ATOM 769 C CA . ARG A 1 97 ? -17.093 1.007 15.659 1.00 90.00 97 ARG A CA 1
ATOM 770 C C . ARG A 1 97 ? -18.132 2.018 16.136 1.00 90.00 97 ARG A C 1
ATOM 772 O O . ARG A 1 97 ? -18.229 2.238 17.337 1.00 90.00 97 ARG A O 1
ATOM 779 N N . LEU A 1 98 ? -18.921 2.586 15.226 1.00 88.88 98 LEU A N 1
ATOM 780 C CA . LEU A 1 98 ? -19.993 3.520 15.573 1.00 88.88 98 LEU A CA 1
ATOM 781 C C . LEU A 1 98 ? -21.094 2.844 16.403 1.00 88.88 98 LEU A C 1
ATOM 783 O O . LEU A 1 98 ? -21.505 3.385 17.424 1.00 88.88 98 LEU A O 1
ATOM 787 N N . LEU A 1 99 ? -21.527 1.642 16.011 1.00 90.12 99 LEU A N 1
ATOM 788 C CA . LEU A 1 99 ? -22.510 0.867 16.776 1.00 90.12 99 LEU A CA 1
ATOM 789 C C . LEU A 1 99 ? -21.999 0.535 18.184 1.00 90.12 99 LEU A C 1
ATOM 791 O O . LEU A 1 99 ? -22.703 0.775 19.159 1.00 90.12 99 LEU A O 1
ATOM 795 N N . ALA A 1 100 ? -20.753 0.066 18.302 1.00 88.56 100 ALA A N 1
ATOM 796 C CA . ALA A 1 100 ? -20.140 -0.198 19.602 1.00 88.56 100 ALA A CA 1
ATOM 797 C C . ALA A 1 100 ? -20.061 1.072 20.468 1.00 88.56 100 ALA A C 1
ATOM 799 O O . ALA A 1 100 ? -20.385 1.017 21.651 1.00 88.56 100 ALA A O 1
ATOM 800 N N . ALA A 1 101 ? -19.700 2.218 19.881 1.00 86.88 101 ALA A N 1
ATOM 801 C CA . ALA A 1 101 ? -19.644 3.493 20.592 1.00 86.88 101 ALA A CA 1
ATOM 802 C C . ALA A 1 101 ? -21.025 3.942 21.100 1.00 86.88 101 ALA A C 1
ATOM 804 O O . ALA A 1 101 ? -21.126 4.416 22.230 1.00 86.88 101 ALA A O 1
ATOM 805 N N . ASN A 1 102 ? -22.087 3.731 20.315 1.00 87.50 102 ASN A N 1
ATOM 806 C CA . ASN A 1 102 ? -23.465 4.006 20.737 1.00 87.50 102 ASN A CA 1
ATOM 807 C C . ASN A 1 102 ? -23.912 3.105 21.903 1.00 87.50 102 ASN A C 1
ATOM 809 O O . ASN A 1 102 ? -24.732 3.515 22.717 1.00 87.50 102 ASN A O 1
ATOM 813 N N . GLU A 1 103 ? -23.340 1.905 22.021 1.00 90.44 103 GLU A N 1
ATOM 814 C CA . GLU A 1 103 ? -23.509 1.008 23.174 1.00 90.44 103 GLU A CA 1
ATOM 815 C C . GLU A 1 103 ? -22.548 1.326 24.340 1.00 90.44 103 GLU A C 1
ATOM 817 O O . GLU A 1 103 ? -22.469 0.563 25.304 1.00 90.44 103 GLU A O 1
ATOM 822 N N . GLY A 1 104 ? -21.767 2.408 24.253 1.00 87.56 104 GLY A N 1
ATOM 823 C CA . GLY A 1 104 ? -20.760 2.778 25.253 1.00 87.56 104 GLY A CA 1
ATOM 824 C C . GLY A 1 104 ? -19.519 1.875 25.272 1.00 87.56 104 GLY A C 1
ATOM 825 O O . GLY A 1 104 ? -18.719 1.945 26.204 1.00 87.56 104 GLY A O 1
ATOM 826 N N . LYS A 1 105 ? -19.331 1.020 24.260 1.00 87.62 105 LYS A N 1
ATOM 827 C CA . LYS A 1 105 ? -18.195 0.098 24.141 1.00 87.62 105 LYS A CA 1
ATOM 828 C C . LYS A 1 105 ? -17.109 0.674 23.242 1.00 87.62 105 LYS A C 1
ATOM 830 O O . LYS A 1 105 ? -17.369 1.257 22.192 1.00 87.62 105 LYS A O 1
ATOM 835 N N . PHE A 1 106 ? -15.858 0.420 23.613 1.00 85.38 106 PHE A N 1
ATOM 836 C CA . PHE A 1 106 ? -14.715 0.721 22.761 1.00 85.38 106 PHE A CA 1
ATOM 837 C C . PHE A 1 106 ? -14.360 -0.483 21.885 1.00 85.38 106 PHE A C 1
ATOM 839 O O . PHE A 1 106 ? -14.088 -1.571 22.393 1.00 85.38 106 PHE A O 1
ATOM 846 N N . LEU A 1 107 ? -14.312 -0.273 20.568 1.00 87.38 107 LEU A N 1
ATOM 847 C CA . LEU A 1 107 ? -13.824 -1.258 19.608 1.00 87.38 107 LEU A CA 1
ATOM 848 C C . LEU A 1 107 ? -12.642 -0.662 18.824 1.00 87.38 107 LEU A C 1
ATOM 850 O O . LEU A 1 107 ? -12.830 0.346 18.134 1.00 87.38 107 LEU A O 1
ATOM 854 N N . PRO A 1 108 ? -11.434 -1.255 18.891 1.00 87.88 108 PRO A N 1
ATOM 855 C CA . PRO A 1 108 ? -10.293 -0.752 18.137 1.00 87.88 108 PRO A CA 1
ATOM 856 C C . PRO A 1 108 ? -10.513 -0.908 16.626 1.00 87.88 108 PRO A C 1
ATOM 858 O O . PRO A 1 108 ? -11.189 -1.839 16.171 1.00 87.88 108 PRO A O 1
ATOM 861 N N . ARG A 1 109 ? -9.910 -0.008 15.836 1.00 91.25 109 ARG A N 1
ATOM 862 C CA . ARG A 1 109 ? -9.879 -0.137 14.372 1.00 91.25 109 ARG A CA 1
ATOM 863 C C . ARG A 1 109 ? -9.236 -1.472 14.002 1.00 91.25 109 ARG A C 1
ATOM 865 O O . ARG A 1 109 ? -8.211 -1.865 14.557 1.00 91.25 109 ARG A O 1
ATOM 872 N N . ARG A 1 110 ? -9.858 -2.174 13.057 1.00 93.75 110 ARG A N 1
ATOM 873 C CA . ARG A 1 110 ? -9.259 -3.334 12.391 1.00 93.75 110 ARG A CA 1
ATOM 874 C C . ARG A 1 110 ? -8.965 -2.946 10.959 1.00 93.75 110 ARG A C 1
ATOM 876 O O . ARG A 1 110 ? -9.709 -2.167 10.380 1.00 93.75 110 ARG A O 1
ATOM 883 N N . VAL A 1 111 ? -7.928 -3.544 10.394 1.00 94.69 111 VAL A N 1
ATOM 884 C CA . VAL A 1 111 ? -7.511 -3.311 9.013 1.00 94.69 111 VAL A CA 1
ATOM 885 C C . VAL A 1 111 ? -7.169 -4.631 8.322 1.00 94.69 111 VAL A C 1
ATOM 887 O O . VAL A 1 111 ? -6.804 -5.594 9.010 1.00 94.69 111 VAL A O 1
ATOM 890 N N . PRO A 1 112 ? -7.265 -4.708 6.982 1.00 96.38 112 PRO A N 1
ATOM 891 C CA . PRO A 1 112 ? -6.959 -5.935 6.263 1.00 96.38 112 PRO A CA 1
ATOM 892 C C . PRO A 1 112 ? -5.499 -6.368 6.427 1.00 96.38 112 PRO A C 1
ATOM 894 O O . PRO A 1 112 ? -4.567 -5.578 6.265 1.00 96.38 112 PRO A O 1
ATOM 897 N N . THR A 1 113 ? -5.291 -7.653 6.705 1.00 96.69 113 THR A N 1
ATOM 898 C CA . THR A 1 113 ? -3.964 -8.280 6.644 1.00 96.69 113 THR A CA 1
ATOM 899 C C . THR A 1 113 ? -3.658 -8.760 5.222 1.00 96.69 113 THR A C 1
ATOM 901 O O . THR A 1 113 ? -4.554 -8.876 4.382 1.00 96.69 113 THR A O 1
ATOM 904 N N . ALA A 1 114 ? -2.392 -9.094 4.950 1.00 96.25 114 ALA A N 1
ATOM 905 C CA . ALA A 1 114 ? -1.997 -9.707 3.679 1.00 96.25 114 ALA A CA 1
ATOM 906 C C . ALA A 1 114 ? -2.751 -11.024 3.405 1.00 96.25 114 ALA A C 1
ATOM 908 O O . ALA A 1 114 ? -3.152 -11.275 2.270 1.00 96.25 114 ALA A O 1
ATOM 909 N N . ALA A 1 115 ? -2.993 -11.828 4.449 1.00 96.56 115 ALA A N 1
ATOM 910 C CA . ALA A 1 115 ? -3.764 -13.064 4.345 1.00 96.56 115 ALA A CA 1
ATOM 911 C C . ALA A 1 115 ? -5.226 -12.782 3.983 1.00 96.56 115 ALA A C 1
ATOM 913 O O . ALA A 1 115 ? -5.710 -13.325 3.003 1.00 96.56 115 ALA A O 1
ATOM 914 N N . MET A 1 116 ? -5.885 -11.849 4.679 1.00 97.56 116 MET A N 1
ATOM 915 C CA . MET A 1 116 ? -7.282 -11.497 4.387 1.00 97.56 116 MET A CA 1
ATOM 916 C C . MET A 1 116 ? -7.463 -10.972 2.958 1.00 97.56 116 MET A C 1
ATOM 918 O O . MET A 1 116 ? -8.441 -11.305 2.297 1.00 97.56 116 MET A O 1
ATOM 922 N N . TYR A 1 117 ? -6.515 -10.165 2.468 1.00 98.00 117 TYR A N 1
ATOM 923 C CA . TYR A 1 117 ? -6.551 -9.687 1.086 1.00 98.00 117 TYR A CA 1
ATOM 924 C C . TYR A 1 117 ? -6.379 -10.830 0.075 1.00 98.00 117 TYR A C 1
ATOM 926 O O . TYR A 1 117 ? -7.113 -10.897 -0.906 1.00 98.00 117 TYR A O 1
ATOM 934 N N . ARG A 1 118 ? -5.456 -11.765 0.328 1.00 97.19 118 ARG A N 1
ATOM 935 C CA . ARG A 1 118 ? -5.289 -12.976 -0.491 1.00 97.19 118 ARG A CA 1
ATOM 936 C C . ARG A 1 118 ? -6.563 -13.822 -0.500 1.00 97.19 118 ARG A C 1
ATOM 938 O O . ARG A 1 118 ? -7.043 -14.159 -1.576 1.00 97.19 118 ARG A O 1
ATOM 945 N N . ASP A 1 119 ? -7.148 -14.087 0.663 1.00 97.75 119 ASP A N 1
ATOM 946 C CA . ASP A 1 119 ? -8.350 -14.917 0.798 1.00 97.75 119 ASP A CA 1
ATOM 947 C C . ASP A 1 119 ? -9.558 -14.293 0.073 1.00 97.75 119 ASP A C 1
ATOM 949 O O . ASP A 1 119 ? -10.341 -14.998 -0.563 1.00 97.75 119 ASP A O 1
ATOM 953 N N . HIS A 1 120 ? -9.683 -12.960 0.096 1.00 97.25 120 HIS A N 1
ATOM 954 C CA . HIS A 1 120 ? -10.681 -12.231 -0.696 1.00 97.25 120 HIS A CA 1
ATOM 955 C C . HIS A 1 120 ? -10.504 -12.455 -2.203 1.00 97.25 120 HIS A C 1
ATOM 957 O O . HIS A 1 120 ? -11.475 -12.743 -2.904 1.00 97.25 120 HIS A O 1
ATOM 963 N N . LEU A 1 121 ? -9.272 -12.366 -2.707 1.00 97.50 121 LEU A N 1
ATOM 964 C CA . LEU A 1 121 ? -8.989 -12.578 -4.129 1.00 97.50 121 LEU A CA 1
ATOM 965 C C . LEU A 1 121 ? -9.237 -14.031 -4.560 1.00 97.50 121 LEU A C 1
ATOM 967 O O . LEU A 1 121 ? -9.777 -14.244 -5.646 1.00 97.50 121 LEU A O 1
ATOM 971 N N . VAL A 1 122 ? -8.912 -15.008 -3.704 1.00 97.25 122 VAL A N 1
ATOM 972 C CA . VAL A 1 122 ? -9.243 -16.430 -3.921 1.00 97.25 122 VAL A CA 1
ATOM 973 C C . VAL A 1 122 ? -10.758 -16.614 -3.983 1.00 97.25 122 VAL A C 1
ATOM 975 O O . VAL A 1 122 ? -11.277 -17.180 -4.940 1.00 97.25 122 VAL A O 1
ATOM 978 N N . LYS A 1 123 ? -11.500 -16.057 -3.015 1.00 96.81 123 LYS A N 1
ATOM 979 C CA . LYS A 1 123 ? -12.969 -16.142 -2.968 1.00 96.81 123 LYS A CA 1
ATOM 980 C C . LYS A 1 123 ? -13.639 -15.540 -4.208 1.00 96.81 123 LYS A C 1
ATOM 982 O O . LYS A 1 123 ? -14.705 -15.998 -4.611 1.00 96.81 123 LYS A O 1
ATOM 987 N N . ARG A 1 124 ? -13.033 -14.515 -4.812 1.00 95.50 124 ARG A N 1
ATOM 988 C CA . ARG A 1 124 ? -13.504 -13.895 -6.061 1.00 95.50 124 ARG A CA 1
ATOM 989 C C . ARG A 1 124 ? -13.073 -14.638 -7.331 1.00 95.50 124 ARG A C 1
ATOM 991 O O . ARG A 1 124 ? -13.465 -14.211 -8.412 1.00 95.50 124 ARG A O 1
ATOM 998 N N . GLY A 1 125 ? -12.264 -15.693 -7.222 1.00 94.44 125 GLY A N 1
ATOM 999 C CA . GLY A 1 125 ? -11.706 -16.413 -8.369 1.00 94.44 125 GLY A CA 1
ATOM 1000 C C . GLY A 1 125 ? -10.692 -15.597 -9.179 1.00 94.44 125 GLY A C 1
ATOM 1001 O O . GLY A 1 125 ? -10.495 -15.872 -10.357 1.00 94.44 125 GLY A O 1
ATOM 1002 N N . ILE A 1 126 ? -10.079 -14.566 -8.580 1.00 93.88 126 ILE A N 1
ATOM 1003 C CA . ILE A 1 126 ? -9.086 -13.707 -9.253 1.00 93.88 126 ILE A CA 1
ATOM 1004 C C . ILE A 1 126 ? -7.705 -14.376 -9.260 1.00 93.88 126 ILE A C 1
ATOM 1006 O O . ILE A 1 126 ? -6.938 -14.212 -10.206 1.00 93.88 126 ILE A O 1
ATOM 1010 N N . ILE A 1 127 ? -7.386 -15.116 -8.199 1.00 94.88 127 ILE A N 1
ATOM 1011 C CA . ILE A 1 127 ? -6.147 -15.889 -8.049 1.00 94.88 127 ILE A CA 1
ATOM 1012 C C . ILE A 1 127 ? -6.497 -17.314 -7.621 1.00 94.88 127 ILE A C 1
ATOM 1014 O O . ILE A 1 127 ? -7.577 -17.526 -7.065 1.00 94.88 127 ILE A O 1
ATOM 1018 N N . SER A 1 128 ? -5.602 -18.275 -7.861 1.00 94.38 128 SER A N 1
ATOM 1019 C CA . SER A 1 128 ? -5.829 -19.649 -7.401 1.00 94.38 128 SER A CA 1
ATOM 1020 C C . SER A 1 128 ? -5.635 -19.779 -5.890 1.00 94.38 128 SER A C 1
ATOM 1022 O O . SER A 1 128 ? -5.008 -18.936 -5.241 1.00 94.38 128 SER A O 1
ATOM 1024 N N . ASP A 1 129 ? -6.203 -20.835 -5.325 1.00 92.19 129 ASP A N 1
ATOM 1025 C CA . ASP A 1 129 ? -6.107 -21.195 -3.912 1.00 92.19 129 ASP A CA 1
ATOM 1026 C C . ASP A 1 129 ? -4.675 -21.550 -3.478 1.00 92.19 129 ASP A C 1
ATOM 1028 O O . ASP A 1 129 ? -4.329 -21.352 -2.312 1.00 92.19 129 ASP A O 1
ATOM 1032 N N . GLU A 1 130 ? -3.799 -21.956 -4.403 1.00 91.31 130 GLU A N 1
ATOM 1033 C CA . GLU A 1 130 ? -2.373 -22.154 -4.115 1.00 91.31 130 GLU A CA 1
ATOM 1034 C C . GLU A 1 130 ? -1.579 -20.839 -4.002 1.00 91.31 130 GLU A C 1
ATOM 1036 O O . GLU A 1 130 ? -0.398 -20.841 -3.628 1.00 91.31 130 GLU A O 1
ATOM 1041 N N . ALA A 1 131 ? -2.194 -19.688 -4.299 1.00 90.56 131 ALA A N 1
ATOM 1042 C CA . ALA A 1 131 ? -1.524 -18.400 -4.217 1.00 90.56 131 ALA A CA 1
ATOM 1043 C C . ALA A 1 131 ? -1.124 -18.048 -2.772 1.00 90.56 131 ALA A C 1
ATOM 1045 O O . ALA A 1 131 ? -1.923 -17.954 -1.833 1.00 90.56 131 ALA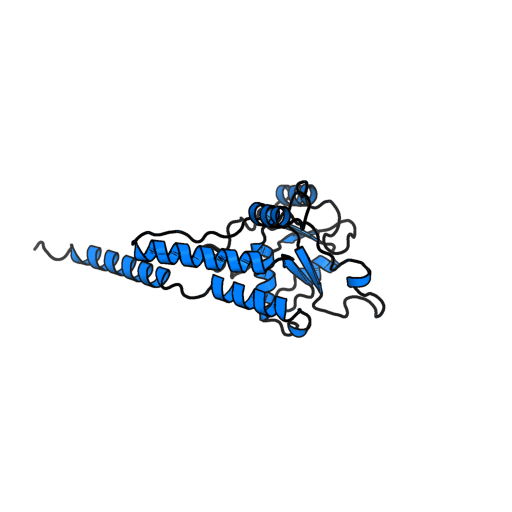 A O 1
ATOM 1046 N N . THR A 1 132 ? 0.158 -17.743 -2.587 1.00 89.62 132 THR A N 1
ATOM 1047 C CA . THR A 1 132 ? 0.718 -17.444 -1.262 1.00 89.62 132 THR A CA 1
ATOM 1048 C C . THR A 1 132 ? 0.463 -16.010 -0.798 1.00 89.62 132 THR A C 1
ATOM 1050 O O . THR A 1 132 ? 0.670 -15.705 0.378 1.00 89.62 132 THR A O 1
ATOM 1053 N N . SER A 1 133 ? 0.016 -15.120 -1.689 1.00 94.38 133 SER A N 1
ATOM 1054 C CA . SER A 1 133 ? -0.199 -13.702 -1.391 1.00 94.38 133 SER A CA 1
ATOM 1055 C C . SER A 1 133 ? -1.149 -13.020 -2.378 1.00 94.38 133 SER A C 1
ATOM 1057 O O . SER A 1 133 ? -1.440 -13.556 -3.447 1.00 94.38 133 SER A O 1
ATOM 1059 N N . GLY A 1 134 ? -1.628 -11.826 -2.018 1.00 96.25 134 GLY A N 1
ATOM 1060 C CA . GLY A 1 134 ? -2.481 -11.018 -2.889 1.00 96.25 134 GLY A CA 1
ATOM 1061 C C . GLY A 1 134 ? -1.726 -10.376 -4.056 1.00 96.25 134 GLY A C 1
ATOM 1062 O O . GLY A 1 134 ? -0.494 -10.416 -4.120 1.00 96.25 134 GLY A O 1
ATOM 1063 N N . THR A 1 135 ? -2.474 -9.772 -4.980 1.00 97.25 135 THR A N 1
ATOM 1064 C CA . THR A 1 135 ? -1.936 -9.158 -6.201 1.00 97.25 135 THR A CA 1
ATOM 1065 C C . THR A 1 135 ? -1.844 -7.642 -6.113 1.00 97.25 135 THR A C 1
ATOM 1067 O O . THR A 1 135 ? -2.719 -6.955 -5.574 1.00 97.25 135 THR A O 1
ATOM 1070 N N . TYR A 1 136 ? -0.765 -7.127 -6.691 1.00 98.06 136 TYR A N 1
ATOM 1071 C CA . TYR A 1 136 ? -0.406 -5.718 -6.719 1.00 98.06 136 TYR A CA 1
ATOM 1072 C C . TYR A 1 136 ? 0.052 -5.345 -8.122 1.00 98.06 136 TYR A C 1
ATOM 1074 O O . TYR A 1 136 ? 0.624 -6.170 -8.833 1.00 98.06 136 TYR A O 1
ATOM 1082 N N . GLN A 1 137 ? -0.159 -4.095 -8.505 1.00 96.12 137 GLN A N 1
ATOM 1083 C CA . GLN A 1 137 ? 0.273 -3.555 -9.787 1.00 96.12 137 GLN A CA 1
ATOM 1084 C C . GLN A 1 137 ? 1.264 -2.418 -9.577 1.00 96.12 137 GLN A C 1
ATOM 1086 O O . GLN A 1 137 ? 1.162 -1.654 -8.614 1.00 96.12 137 GLN A O 1
ATOM 1091 N N . SER A 1 138 ? 2.223 -2.304 -10.490 1.00 95.50 138 SER A N 1
ATOM 1092 C CA . SER A 1 138 ? 3.117 -1.153 -10.550 1.00 95.50 138 SER A CA 1
ATOM 1093 C C . SER A 1 138 ? 2.606 -0.125 -11.549 1.00 95.50 138 SER A C 1
ATOM 1095 O O . SER A 1 138 ? 2.307 -0.476 -12.689 1.00 95.50 138 SER A O 1
ATOM 1097 N N . ILE A 1 139 ? 2.600 1.139 -11.146 1.00 93.94 139 ILE A N 1
ATOM 1098 C CA . ILE A 1 139 ? 2.215 2.280 -11.971 1.00 93.94 139 ILE A CA 1
ATOM 1099 C C . ILE A 1 139 ? 3.442 3.174 -12.140 1.00 93.94 139 ILE A C 1
ATOM 1101 O O . ILE A 1 139 ? 4.050 3.609 -11.157 1.00 93.94 139 ILE A O 1
ATOM 1105 N N . PHE A 1 140 ? 3.810 3.435 -13.393 1.00 92.06 140 PHE A N 1
ATOM 1106 C CA . PHE A 1 140 ? 4.933 4.297 -13.749 1.00 92.06 140 PHE A CA 1
ATOM 1107 C C . PHE A 1 140 ? 4.431 5.733 -13.924 1.00 92.06 140 PHE A C 1
ATOM 1109 O O . PHE A 1 140 ? 3.633 6.024 -14.807 1.00 92.06 140 PHE A O 1
ATOM 1116 N N . LEU A 1 141 ? 4.909 6.641 -13.077 1.00 90.38 141 LEU A N 1
ATOM 1117 C CA . LEU A 1 141 ? 4.499 8.051 -13.050 1.00 90.38 141 LEU A CA 1
ATOM 1118 C C . LEU A 1 141 ? 5.336 8.924 -13.998 1.00 90.38 141 LEU A C 1
ATOM 1120 O O . LEU A 1 141 ? 4.953 10.038 -14.352 1.00 90.38 141 LEU A O 1
ATOM 1124 N N . LYS A 1 142 ? 6.508 8.439 -14.413 1.00 86.75 142 LYS A N 1
ATOM 1125 C CA . LYS A 1 142 ? 7.412 9.128 -15.340 1.00 86.75 142 LYS A CA 1
ATOM 1126 C C . LYS A 1 142 ? 7.496 8.335 -16.641 1.00 86.75 142 LYS A C 1
ATOM 1128 O O . LYS A 1 142 ? 7.965 7.204 -16.647 1.00 86.75 142 LYS A O 1
ATOM 1133 N N . LYS A 1 143 ? 7.107 8.975 -17.745 1.00 68.94 143 LYS A N 1
ATOM 1134 C CA . LYS A 1 143 ? 7.137 8.389 -19.096 1.00 68.94 143 LYS A CA 1
ATOM 1135 C C . LYS A 1 143 ? 8.564 8.118 -19.606 1.00 68.94 143 LYS A C 1
ATOM 1137 O O . LYS A 1 143 ? 8.806 7.107 -20.242 1.00 68.94 143 LYS A O 1
ATOM 1142 N N . HIS A 1 144 ? 9.522 8.977 -19.252 1.00 57.09 144 HIS A N 1
ATOM 1143 C CA . HIS A 1 144 ? 10.896 8.988 -19.788 1.00 57.09 144 HIS A CA 1
ATOM 1144 C C . HIS A 1 144 ? 11.872 8.028 -19.086 1.00 57.09 144 HIS A C 1
ATOM 1146 O O . HIS A 1 144 ? 13.073 8.276 -19.037 1.00 57.09 144 HIS A O 1
ATOM 1152 N N . TRP A 1 145 ? 11.386 6.948 -18.479 1.00 53.25 145 TRP A N 1
ATOM 1153 C CA . TRP A 1 145 ? 12.251 5.945 -17.831 1.00 53.25 145 TRP A CA 1
ATOM 1154 C C . TRP A 1 145 ? 13.120 5.142 -18.802 1.00 53.25 145 TRP A C 1
ATOM 1156 O O . TRP A 1 145 ? 13.963 4.340 -18.407 1.00 53.25 145 TRP A O 1
ATOM 1166 N N . PHE A 1 146 ? 12.854 5.338 -20.076 1.00 53.53 146 PHE A N 1
ATOM 1167 C CA . PHE A 1 146 ? 12.993 4.370 -21.120 1.00 53.53 146 PHE A CA 1
ATOM 1168 C C . PHE A 1 146 ? 13.213 5.207 -22.372 1.00 53.53 146 PHE A C 1
ATOM 1170 O O . PHE A 1 146 ? 12.377 6.049 -22.690 1.00 53.53 146 PHE A O 1
ATOM 1177 N N . ILE A 1 147 ? 14.374 5.050 -23.013 1.00 54.34 147 ILE A N 1
ATOM 1178 C CA . ILE A 1 147 ? 14.647 5.605 -24.350 1.00 54.34 147 ILE A CA 1
ATOM 1179 C C . ILE A 1 147 ? 13.401 5.332 -25.207 1.00 54.34 147 ILE A C 1
ATOM 1181 O O . ILE A 1 147 ? 12.874 4.228 -25.072 1.00 54.34 147 ILE A O 1
ATOM 1185 N N . ASP A 1 148 ? 12.950 6.302 -26.017 1.00 53.44 148 ASP A N 1
ATOM 1186 C CA . ASP A 1 148 ? 11.626 6.470 -26.678 1.00 53.44 148 ASP A CA 1
ATOM 1187 C C . ASP A 1 148 ? 10.891 5.219 -27.238 1.00 53.44 148 ASP A C 1
ATOM 1189 O O . ASP A 1 148 ? 9.729 5.298 -27.630 1.00 53.44 148 ASP A O 1
ATOM 1193 N N . ALA A 1 149 ? 11.518 4.045 -27.255 1.00 56.59 149 ALA A N 1
ATOM 1194 C CA . ALA A 1 149 ? 10.963 2.756 -27.645 1.00 56.59 149 ALA A CA 1
ATOM 1195 C C . ALA A 1 149 ? 10.475 1.848 -26.493 1.00 56.59 149 ALA A C 1
ATOM 1197 O O . ALA A 1 149 ? 9.796 0.857 -26.776 1.00 56.59 149 ALA A O 1
ATOM 1198 N N . PHE A 1 150 ? 10.806 2.107 -25.221 1.00 65.12 150 PHE A N 1
ATOM 1199 C CA . PHE A 1 150 ? 10.433 1.188 -24.137 1.00 65.12 150 PHE A CA 1
ATOM 1200 C C . PHE A 1 150 ? 9.111 1.590 -23.459 1.00 65.12 150 PHE A C 1
ATOM 1202 O O . PHE A 1 150 ? 8.977 2.642 -22.838 1.00 65.12 150 PHE A O 1
ATOM 1209 N N . ILE A 1 151 ? 8.125 0.695 -23.571 1.00 75.19 151 ILE A N 1
ATOM 1210 C CA . ILE A 1 151 ? 6.765 0.844 -23.041 1.00 75.19 151 ILE A CA 1
ATOM 1211 C C . ILE A 1 151 ? 6.576 -0.217 -21.942 1.00 75.19 151 ILE A C 1
ATOM 1213 O O . ILE A 1 151 ? 6.536 -1.406 -22.274 1.00 75.19 151 ILE A O 1
ATOM 1217 N N . PRO A 1 152 ? 6.477 0.160 -20.651 1.00 79.56 152 PRO A N 1
ATOM 1218 C CA . PRO A 1 152 ? 6.380 -0.784 -19.529 1.00 79.56 152 PRO A CA 1
ATOM 1219 C C . PRO A 1 152 ? 5.303 -1.857 -19.696 1.00 79.56 152 PRO A C 1
ATOM 1221 O O . PRO A 1 152 ? 5.515 -3.020 -19.347 1.00 79.56 152 PRO A O 1
ATOM 1224 N N . GLU A 1 153 ? 4.167 -1.474 -20.267 1.00 81.25 153 GLU A N 1
ATOM 1225 C CA . GLU A 1 153 ? 3.018 -2.334 -20.524 1.00 81.25 153 GLU A CA 1
ATOM 1226 C C . GLU A 1 153 ? 3.372 -3.446 -21.516 1.00 81.25 153 GLU A C 1
ATOM 1228 O O . GLU A 1 153 ? 3.051 -4.609 -21.278 1.00 81.25 153 GLU A O 1
ATOM 1233 N N . LYS A 1 154 ? 4.122 -3.130 -22.584 1.00 80.94 154 LYS A N 1
ATOM 1234 C CA . LYS A 1 154 ? 4.551 -4.121 -23.590 1.00 80.94 154 LYS A CA 1
ATOM 1235 C C . LYS A 1 154 ? 5.500 -5.172 -23.017 1.00 80.94 154 LYS A C 1
ATOM 1237 O O . LYS A 1 154 ? 5.562 -6.282 -23.532 1.00 80.94 154 LYS A O 1
ATOM 1242 N N . HIS A 1 155 ? 6.216 -4.836 -21.948 1.00 82.62 155 HIS A N 1
ATOM 1243 C CA . HIS A 1 155 ? 7.118 -5.751 -21.250 1.00 82.62 155 HIS A CA 1
ATOM 1244 C C . HIS A 1 155 ? 6.461 -6.442 -20.043 1.00 82.62 155 HIS A C 1
ATOM 1246 O O . HIS A 1 155 ? 7.137 -7.147 -19.293 1.00 82.62 155 HIS A O 1
ATOM 1252 N N . GLY A 1 156 ? 5.154 -6.243 -19.824 1.00 84.56 156 GLY A N 1
ATOM 1253 C CA . GLY A 1 156 ? 4.424 -6.830 -18.698 1.00 84.56 156 GLY A CA 1
ATOM 1254 C C . GLY A 1 156 ? 4.877 -6.297 -17.337 1.00 84.56 156 GLY A C 1
ATOM 1255 O O . GLY A 1 156 ? 4.706 -6.952 -16.303 1.00 84.56 156 GLY A O 1
ATOM 1256 N N . PHE A 1 157 ? 5.497 -5.114 -17.297 1.00 88.94 157 PHE A N 1
ATOM 1257 C CA . PHE A 1 157 ? 5.974 -4.546 -16.040 1.00 88.94 157 PHE A CA 1
ATOM 1258 C C . PHE A 1 157 ? 4.809 -4.079 -15.177 1.00 88.94 157 PHE A C 1
ATOM 1260 O O . PHE A 1 157 ? 4.871 -4.269 -13.968 1.00 88.94 157 PHE A O 1
ATOM 1267 N N . THR A 1 158 ? 3.729 -3.602 -15.794 1.00 90.88 158 THR A N 1
ATOM 1268 C CA . THR A 1 158 ? 2.482 -3.188 -15.135 1.00 90.88 158 THR A CA 1
ATOM 1269 C C . THR A 1 158 ? 1.552 -4.350 -14.774 1.00 90.88 158 THR A C 1
ATOM 1271 O O . THR A 1 158 ? 0.608 -4.142 -14.015 1.00 90.88 158 THR A O 1
ATOM 1274 N N . ASN A 1 159 ? 1.828 -5.572 -15.252 1.00 93.50 159 ASN A N 1
ATOM 1275 C CA . ASN A 1 159 ? 0.994 -6.736 -14.955 1.00 93.50 159 ASN A CA 1
ATOM 1276 C C . ASN A 1 159 ? 0.909 -6.983 -13.439 1.00 93.50 159 ASN A C 1
ATOM 1278 O O . ASN A 1 159 ? 1.940 -6.895 -12.756 1.00 93.50 159 ASN A O 1
ATOM 1282 N N . PRO A 1 160 ? -0.279 -7.355 -12.927 1.00 96.00 160 PRO A N 1
ATOM 1283 C CA . PRO A 1 160 ? -0.452 -7.792 -11.552 1.00 96.00 160 PRO A CA 1
ATOM 1284 C C . PRO A 1 160 ? 0.549 -8.872 -11.144 1.00 96.00 160 PRO A C 1
ATOM 1286 O O . PRO A 1 160 ? 0.774 -9.846 -11.864 1.00 96.00 160 PRO A O 1
ATOM 1289 N N . LYS A 1 161 ? 1.153 -8.701 -9.970 1.00 96.25 161 LYS A N 1
ATOM 1290 C CA . LYS A 1 161 ? 2.141 -9.616 -9.397 1.00 96.25 161 LYS A CA 1
ATOM 1291 C C . LYS A 1 161 ? 1.839 -9.863 -7.931 1.00 96.25 161 LYS A C 1
ATOM 1293 O O . LYS A 1 161 ? 1.345 -8.990 -7.219 1.00 96.25 161 LYS A O 1
ATOM 1298 N N . HIS A 1 162 ? 2.185 -11.058 -7.479 1.00 96.44 162 HIS A N 1
ATOM 1299 C CA . HIS A 1 162 ? 2.064 -11.449 -6.085 1.00 96.44 162 HIS A CA 1
ATOM 1300 C C . HIS A 1 162 ? 3.118 -10.754 -5.226 1.00 96.44 162 HIS A C 1
ATOM 1302 O O . HIS A 1 162 ? 4.293 -10.692 -5.601 1.00 96.44 162 HIS A O 1
ATOM 1308 N N . TRP A 1 163 ? 2.713 -10.237 -4.070 1.00 97.44 163 TRP A N 1
ATOM 1309 C CA . TRP A 1 163 ? 3.636 -9.710 -3.069 1.00 97.44 163 TRP A CA 1
ATOM 1310 C C . TRP A 1 163 ? 3.139 -10.036 -1.662 1.00 97.44 163 TRP A C 1
ATOM 1312 O O . TRP A 1 163 ? 1.994 -9.777 -1.306 1.00 97.44 163 TRP A O 1
ATOM 1322 N N . HIS A 1 164 ? 4.028 -10.597 -0.848 1.00 96.00 164 HIS A N 1
ATOM 1323 C CA . HIS A 1 164 ? 3.724 -11.088 0.497 1.00 96.00 164 HIS A CA 1
ATOM 1324 C C . HIS A 1 164 ? 3.520 -9.982 1.542 1.00 96.00 164 HIS A C 1
ATOM 1326 O O . HIS A 1 164 ? 3.171 -10.275 2.685 1.00 96.00 164 HIS A O 1
ATOM 1332 N N . GLY A 1 165 ? 3.809 -8.730 1.188 1.00 96.00 165 GLY A N 1
ATOM 1333 C CA . GLY A 1 165 ? 3.839 -7.641 2.146 1.00 96.00 165 GLY A CA 1
ATOM 1334 C C . GLY A 1 165 ? 2.475 -7.143 2.599 1.00 96.00 165 GLY A C 1
ATOM 1335 O O . GLY A 1 165 ? 1.421 -7.555 2.112 1.00 96.00 165 GLY A O 1
ATOM 1336 N N . ALA A 1 166 ? 2.514 -6.243 3.579 1.00 96.94 166 ALA A N 1
ATOM 1337 C CA . ALA A 1 166 ? 1.323 -5.639 4.148 1.00 96.94 166 ALA A CA 1
ATOM 1338 C C . ALA A 1 166 ? 0.691 -4.677 3.126 1.00 96.94 166 ALA A C 1
ATOM 1340 O O . ALA A 1 166 ? 1.347 -3.708 2.729 1.00 96.94 166 ALA A O 1
ATOM 1341 N N . PRO A 1 167 ? -0.587 -4.859 2.741 1.00 97.44 167 PRO A N 1
ATOM 1342 C CA . PRO A 1 167 ? -1.204 -4.005 1.728 1.00 97.44 167 PRO A CA 1
ATOM 1343 C C . PRO A 1 167 ? -1.199 -2.518 2.103 1.00 97.44 167 PRO A C 1
ATOM 1345 O O . PRO A 1 167 ? -1.032 -1.642 1.254 1.00 97.44 167 PRO A O 1
ATOM 1348 N N . LEU A 1 168 ? -1.311 -2.225 3.399 1.00 97.12 168 LEU A N 1
ATOM 1349 C CA . LEU A 1 168 ? -1.350 -0.864 3.934 1.00 97.12 168 LEU A CA 1
ATOM 1350 C C . LEU A 1 168 ? -0.025 -0.117 3.734 1.00 97.12 168 LEU A C 1
ATOM 1352 O O . LEU A 1 168 ? -0.037 1.101 3.584 1.00 97.12 168 LEU A O 1
ATOM 1356 N N . ALA A 1 169 ? 1.099 -0.835 3.629 1.00 96.81 169 ALA A N 1
ATOM 1357 C CA . ALA A 1 169 ? 2.386 -0.247 3.265 1.00 96.81 169 ALA A CA 1
ATOM 1358 C C . ALA A 1 169 ? 2.334 0.356 1.849 1.00 96.81 169 ALA A C 1
ATOM 1360 O O . ALA A 1 169 ? 2.746 1.494 1.620 1.00 96.81 169 ALA A O 1
ATOM 1361 N N . THR A 1 170 ? 1.765 -0.385 0.895 1.00 96.81 170 THR A N 1
ATOM 1362 C CA . THR A 1 170 ? 1.574 0.101 -0.478 1.00 96.81 170 THR A CA 1
ATOM 1363 C C . THR A 1 170 ? 0.471 1.149 -0.586 1.00 96.81 170 THR A C 1
ATOM 1365 O O . THR A 1 170 ? 0.620 2.093 -1.355 1.00 96.81 170 THR A O 1
ATOM 1368 N N . LEU A 1 171 ? -0.596 1.066 0.220 1.00 97.56 171 LEU A N 1
ATOM 1369 C CA . LEU A 1 171 ? -1.633 2.106 0.254 1.00 97.56 171 LEU A CA 1
ATOM 1370 C C . LEU A 1 171 ? -1.097 3.433 0.796 1.00 97.56 171 LEU A C 1
ATOM 1372 O O . LEU A 1 171 ? -1.406 4.472 0.224 1.00 97.56 171 LEU A O 1
ATOM 1376 N N . ARG A 1 172 ? -0.235 3.414 1.822 1.00 95.69 172 ARG A N 1
ATOM 1377 C CA . ARG A 1 172 ? 0.494 4.603 2.294 1.00 95.69 172 ARG A CA 1
ATOM 1378 C C . ARG A 1 172 ? 1.232 5.290 1.148 1.00 95.69 172 ARG A C 1
ATOM 1380 O O . ARG A 1 172 ? 1.100 6.500 0.970 1.00 95.69 172 ARG A O 1
ATOM 1387 N N . ARG A 1 173 ? 1.980 4.517 0.354 1.00 93.69 173 ARG A N 1
ATOM 1388 C CA . ARG A 1 173 ? 2.699 5.023 -0.825 1.00 93.69 173 ARG A CA 1
ATOM 1389 C C . ARG A 1 173 ? 1.752 5.515 -1.916 1.00 93.69 173 ARG A C 1
ATOM 1391 O O . ARG A 1 173 ? 1.999 6.574 -2.476 1.00 93.69 173 ARG A O 1
ATOM 1398 N N . GLY A 1 174 ? 0.664 4.796 -2.178 1.00 95.06 174 GLY A N 1
ATOM 1399 C CA . GLY A 1 174 ? -0.393 5.218 -3.097 1.00 95.06 174 GLY A CA 1
ATOM 1400 C C . GLY A 1 174 ? -0.989 6.568 -2.706 1.00 95.06 174 GLY A C 1
ATOM 1401 O O . GLY A 1 174 ? -1.010 7.489 -3.513 1.00 95.06 174 GLY A O 1
ATOM 1402 N N . ILE A 1 175 ? -1.390 6.728 -1.448 1.00 95.75 175 ILE A N 1
ATOM 1403 C CA . ILE A 1 175 ? -1.987 7.964 -0.929 1.00 95.75 175 ILE A CA 1
ATOM 1404 C C . ILE A 1 175 ? -1.019 9.151 -1.028 1.00 95.75 175 ILE A C 1
ATOM 1406 O O . ILE A 1 175 ? -1.452 10.252 -1.357 1.00 95.75 175 ILE A O 1
ATOM 1410 N N . LEU A 1 176 ? 0.289 8.944 -0.833 1.00 91.94 176 LEU A N 1
ATOM 1411 C CA . LEU A 1 176 ? 1.290 10.000 -1.046 1.00 91.94 176 LEU A CA 1
ATOM 1412 C C . LEU A 1 176 ? 1.282 10.550 -2.478 1.00 91.94 176 LEU A C 1
ATOM 1414 O O . LEU A 1 176 ? 1.494 11.745 -2.674 1.00 91.94 176 LEU A O 1
ATOM 1418 N N . THR A 1 177 ? 0.991 9.713 -3.478 1.00 92.12 177 THR A N 1
ATOM 1419 C CA . THR A 1 177 ? 0.954 10.165 -4.879 1.00 92.12 177 THR A CA 1
ATOM 1420 C C . THR A 1 177 ? -0.184 11.140 -5.175 1.00 92.12 177 THR A C 1
ATOM 1422 O O . THR A 1 177 ? -0.082 11.886 -6.145 1.00 92.12 177 THR A O 1
ATOM 1425 N N . LEU A 1 178 ? -1.218 11.214 -4.325 1.00 93.31 178 LEU A N 1
ATOM 1426 C CA . LEU A 1 178 ? -2.318 12.176 -4.476 1.00 93.31 178 LEU A CA 1
ATOM 1427 C C . LEU A 1 178 ? -1.850 13.634 -4.357 1.00 93.31 178 LEU A C 1
ATOM 1429 O O . LEU A 1 178 ? -2.481 14.522 -4.918 1.00 93.31 178 LEU A O 1
ATOM 1433 N N . GLY A 1 179 ? -0.752 13.887 -3.636 1.00 89.44 179 GLY A N 1
ATOM 1434 C CA . GLY A 1 179 ? -0.134 15.214 -3.545 1.00 89.44 179 GLY A CA 1
ATOM 1435 C C . GLY A 1 179 ? 0.863 15.516 -4.669 1.00 89.44 179 GLY A C 1
ATOM 1436 O O . GLY A 1 179 ? 1.390 16.622 -4.734 1.00 89.44 179 GLY A O 1
ATOM 1437 N N . SER A 1 180 ? 1.160 14.548 -5.541 1.00 88.25 180 SER A N 1
ATOM 1438 C CA . SER A 1 180 ? 2.148 14.714 -6.607 1.00 88.25 180 SER A CA 1
ATOM 1439 C C . SER A 1 180 ? 1.543 15.401 -7.829 1.00 88.25 180 SER A C 1
ATOM 1441 O O . SER A 1 180 ? 0.465 15.040 -8.298 1.00 88.25 180 SER A O 1
ATOM 1443 N N . GLY A 1 181 ? 2.309 16.295 -8.462 1.00 88.88 181 GLY A N 1
ATOM 1444 C CA . GLY A 1 181 ? 1.952 16.861 -9.768 1.00 88.88 181 GLY A CA 1
ATOM 1445 C C . GLY A 1 181 ? 1.851 15.821 -10.895 1.00 88.88 181 GLY A C 1
ATOM 1446 O O . GLY A 1 181 ? 1.330 16.129 -11.962 1.00 88.88 181 GLY A O 1
ATOM 1447 N N . ARG A 1 182 ? 2.316 14.581 -10.679 1.00 89.69 182 ARG A N 1
ATOM 1448 C CA . ARG A 1 182 ? 2.201 13.466 -11.640 1.00 89.69 182 ARG A CA 1
ATOM 1449 C C . ARG A 1 182 ? 0.903 12.675 -11.523 1.00 89.69 182 ARG A C 1
ATOM 1451 O O . ARG A 1 182 ? 0.765 11.656 -12.196 1.00 89.69 182 ARG A O 1
ATOM 1458 N N . ILE A 1 183 ? -0.051 13.142 -10.720 1.00 91.00 183 ILE A N 1
ATOM 1459 C CA . ILE A 1 183 ? -1.359 12.502 -1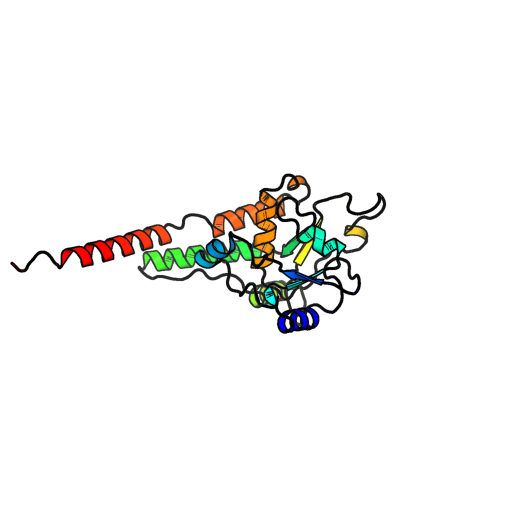0.546 1.00 91.00 183 ILE A CA 1
ATOM 1460 C C . ILE A 1 183 ? -2.082 12.235 -11.877 1.00 91.00 183 ILE A C 1
ATOM 1462 O O . ILE A 1 183 ? -2.768 11.229 -12.000 1.00 91.00 183 ILE A O 1
ATOM 1466 N N . TYR A 1 184 ? -1.842 13.053 -12.912 1.00 88.88 184 TYR A N 1
ATOM 1467 C CA . TYR A 1 184 ? -2.382 12.850 -14.265 1.00 88.88 184 TYR A CA 1
ATOM 1468 C C . TYR A 1 184 ? -1.923 11.546 -14.945 1.00 88.88 184 TYR A C 1
ATOM 1470 O O . TYR A 1 184 ? -2.492 11.156 -15.960 1.00 88.88 184 TYR A O 1
ATOM 1478 N N . SER A 1 185 ? -0.862 10.900 -14.446 1.00 89.44 185 SER A N 1
ATOM 1479 C CA . SER A 1 185 ? -0.370 9.610 -14.958 1.00 89.44 185 SER A CA 1
ATOM 1480 C C . SER A 1 185 ? -1.065 8.412 -14.308 1.00 89.44 185 SER A C 1
ATOM 1482 O O . SER A 1 185 ? -0.791 7.274 -14.678 1.00 89.44 185 SER A O 1
ATOM 1484 N N . ILE A 1 186 ? -1.932 8.652 -13.323 1.00 92.69 186 ILE A N 1
ATOM 1485 C CA . ILE A 1 186 ? -2.683 7.625 -12.606 1.00 92.69 186 ILE A CA 1
ATOM 1486 C C . ILE A 1 186 ? -4.114 7.624 -13.140 1.00 92.69 186 ILE A C 1
ATOM 1488 O O . ILE A 1 186 ? -4.701 8.681 -13.366 1.00 92.69 186 ILE A O 1
ATOM 1492 N N . ASP A 1 187 ? -4.682 6.433 -13.320 1.00 95.00 187 ASP A N 1
ATOM 1493 C CA . ASP A 1 187 ? -6.081 6.290 -13.713 1.00 95.00 187 ASP A CA 1
ATOM 1494 C C . ASP A 1 187 ? -7.019 7.041 -12.733 1.00 95.00 187 ASP A C 1
ATOM 1496 O O . ASP A 1 187 ? -6.876 6.887 -11.512 1.00 95.00 187 ASP A O 1
ATOM 1500 N N . PRO A 1 188 ? -7.994 7.831 -13.225 1.00 96.44 188 PRO A N 1
ATOM 1501 C CA . PRO A 1 188 ? -8.896 8.608 -12.372 1.00 96.44 188 PRO A CA 1
ATOM 1502 C C . PRO A 1 188 ? -9.676 7.772 -11.349 1.00 96.44 188 PRO A C 1
ATOM 1504 O O . PRO A 1 188 ? -9.961 8.253 -10.251 1.00 96.44 188 PRO A O 1
ATOM 1507 N N . THR A 1 189 ? -10.001 6.515 -11.663 1.00 97.31 189 THR A N 1
ATOM 1508 C CA . THR A 1 189 ? -10.685 5.604 -10.735 1.00 97.31 189 THR A CA 1
ATOM 1509 C C . THR A 1 189 ? -9.771 5.225 -9.576 1.00 97.31 189 THR A C 1
ATOM 1511 O O . THR A 1 189 ? -10.199 5.229 -8.422 1.00 97.31 189 THR A O 1
ATOM 1514 N N . ILE A 1 190 ? -8.491 4.965 -9.852 1.00 97.44 190 ILE A N 1
ATOM 1515 C CA . ILE A 1 190 ? -7.483 4.708 -8.815 1.00 97.44 190 ILE A CA 1
ATOM 1516 C C . ILE A 1 190 ? -7.312 5.946 -7.930 1.00 97.44 190 ILE A C 1
ATOM 1518 O O . ILE A 1 190 ? -7.318 5.820 -6.706 1.00 97.44 190 ILE A O 1
ATOM 1522 N N . VAL A 1 191 ? -7.218 7.138 -8.530 1.00 97.50 191 VAL A N 1
ATOM 1523 C CA . VAL A 1 191 ? -7.130 8.412 -7.795 1.00 97.50 191 VAL A CA 1
ATOM 1524 C C . VAL A 1 191 ? -8.330 8.592 -6.867 1.00 97.50 191 VAL A C 1
ATOM 1526 O O . VAL A 1 191 ? -8.153 8.882 -5.681 1.00 97.50 191 VAL A O 1
ATOM 1529 N N . LYS A 1 192 ? -9.547 8.371 -7.375 1.00 97.94 192 LYS A N 1
ATOM 1530 C CA . LYS A 1 192 ? -10.776 8.437 -6.581 1.00 97.94 192 LYS A CA 1
ATOM 1531 C C . LYS A 1 192 ? -10.736 7.452 -5.412 1.00 97.94 192 LYS A C 1
ATOM 1533 O O . LYS A 1 192 ? -10.950 7.859 -4.276 1.00 97.94 192 LYS A O 1
ATOM 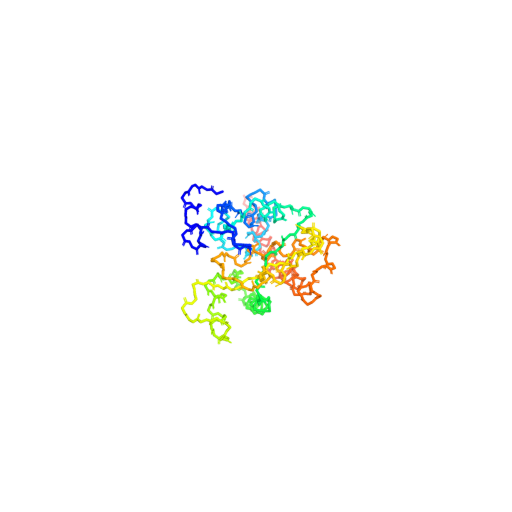1538 N N . ASN A 1 193 ? -10.393 6.191 -5.667 1.00 98.31 193 ASN A N 1
ATOM 1539 C CA . ASN A 1 193 ? -10.364 5.151 -4.638 1.00 98.31 193 ASN A CA 1
ATOM 1540 C C . ASN A 1 193 ? -9.316 5.426 -3.551 1.00 98.31 193 ASN A C 1
ATOM 1542 O O . ASN A 1 193 ? -9.600 5.273 -2.365 1.00 98.31 193 ASN A O 1
ATOM 1546 N N . LEU A 1 194 ? -8.115 5.872 -3.930 1.00 98.00 194 LEU A N 1
ATOM 1547 C CA . LEU A 1 194 ? -7.075 6.270 -2.977 1.00 98.00 194 LEU A CA 1
ATOM 1548 C C . LEU A 1 194 ? -7.493 7.496 -2.156 1.00 98.00 194 LEU A C 1
ATOM 1550 O O . LEU A 1 194 ? -7.193 7.554 -0.965 1.00 98.00 194 LEU A O 1
ATOM 1554 N N . THR A 1 195 ? -8.198 8.450 -2.770 1.00 97.69 195 THR A N 1
ATOM 1555 C CA . THR A 1 195 ? -8.753 9.621 -2.072 1.00 97.69 195 THR A CA 1
ATOM 1556 C C . THR A 1 195 ? -9.783 9.185 -1.035 1.00 97.69 195 THR A C 1
ATOM 1558 O O . THR A 1 195 ? -9.645 9.524 0.135 1.00 97.69 195 THR A O 1
ATOM 1561 N N . THR A 1 196 ? -10.739 8.336 -1.423 1.00 97.88 196 THR A N 1
ATOM 1562 C CA . THR A 1 196 ? -11.727 7.761 -0.502 1.00 97.88 196 THR A CA 1
ATOM 1563 C C . THR A 1 196 ? -11.064 7.004 0.648 1.00 97.88 196 THR A C 1
ATOM 1565 O O . THR A 1 196 ? -11.452 7.193 1.794 1.00 97.88 196 THR A O 1
ATOM 1568 N N . LEU A 1 197 ? -10.039 6.188 0.381 1.00 97.31 197 LEU A N 1
ATOM 1569 C CA . LEU A 1 197 ? -9.305 5.478 1.435 1.00 97.31 197 LEU A CA 1
ATOM 1570 C C . LEU A 1 197 ? -8.594 6.424 2.403 1.00 97.31 197 LEU A C 1
ATOM 1572 O O . LEU A 1 197 ? -8.669 6.219 3.611 1.00 97.31 197 LEU A O 1
ATOM 1576 N N . ARG A 1 198 ? -7.911 7.456 1.890 1.00 96.31 198 ARG A N 1
ATOM 1577 C CA . ARG A 1 198 ? -7.279 8.482 2.729 1.00 96.31 198 ARG A CA 1
ATOM 1578 C C . ARG A 1 198 ? -8.315 9.114 3.651 1.00 96.31 198 ARG A C 1
ATOM 1580 O O . ARG A 1 198 ? -8.075 9.203 4.851 1.00 96.31 198 ARG A O 1
ATOM 1587 N N . ASP A 1 199 ? -9.443 9.528 3.090 1.00 95.44 199 ASP A N 1
ATOM 1588 C CA . ASP A 1 199 ? -10.482 10.212 3.848 1.00 95.44 199 ASP A CA 1
ATOM 1589 C C . ASP A 1 199 ? -11.056 9.266 4.911 1.00 95.44 199 ASP A C 1
ATOM 1591 O O . ASP A 1 199 ? -10.997 9.591 6.086 1.00 95.44 199 ASP A O 1
ATOM 1595 N N . LEU A 1 200 ? -11.425 8.028 4.567 1.00 93.88 200 LEU A N 1
ATOM 1596 C CA . LEU A 1 200 ? -11.910 7.035 5.540 1.00 93.88 200 LEU A CA 1
ATOM 1597 C C . LEU A 1 200 ? -10.906 6.720 6.669 1.00 93.88 200 LEU A C 1
ATOM 1599 O O . LEU A 1 200 ? -11.300 6.454 7.808 1.00 93.88 200 LEU A O 1
ATOM 1603 N N . TYR A 1 201 ? -9.602 6.731 6.381 1.00 93.88 201 TYR A N 1
ATOM 1604 C CA . TYR A 1 201 ? -8.576 6.468 7.390 1.00 93.88 201 TYR A CA 1
ATOM 1605 C C . TYR A 1 201 ? -8.385 7.625 8.370 1.00 93.88 201 TYR A C 1
ATOM 1607 O O . TYR A 1 201 ? -8.162 7.365 9.557 1.00 93.88 201 TYR A O 1
ATOM 1615 N N . PHE A 1 202 ? -8.507 8.867 7.905 1.00 91.19 202 PHE A N 1
ATOM 1616 C CA . PHE A 1 202 ? -8.157 10.058 8.685 1.00 91.19 202 PHE A CA 1
ATOM 1617 C C . PHE A 1 202 ? -9.334 10.988 8.991 1.00 91.19 202 PHE A C 1
ATOM 1619 O O . PHE A 1 202 ? -9.138 12.003 9.659 1.00 91.19 202 PHE A O 1
ATOM 1626 N N . GLU A 1 203 ? -10.548 10.648 8.563 1.00 83.62 203 GLU A N 1
ATOM 1627 C CA . GLU A 1 203 ? -11.755 11.386 8.914 1.00 83.62 203 GLU A CA 1
ATOM 1628 C C . GLU A 1 203 ? -11.915 11.422 10.445 1.00 83.62 203 GLU A C 1
ATOM 1630 O O . GLU A 1 203 ? -11.736 10.393 11.120 1.00 83.62 203 GLU A O 1
ATOM 1635 N N . PRO A 1 204 ? -12.226 12.593 11.032 1.00 67.88 204 PRO A N 1
ATOM 1636 C CA . PRO A 1 204 ? -12.499 12.707 12.455 1.00 67.88 204 PRO A CA 1
ATOM 1637 C C . PRO A 1 204 ? -13.712 11.847 12.821 1.00 67.88 204 PRO A C 1
ATOM 1639 O O . PRO A 1 204 ? -14.860 12.246 12.669 1.00 67.88 204 PRO A O 1
ATOM 1642 N N . THR A 1 205 ? -13.484 10.623 13.297 1.00 63.28 205 THR A N 1
ATOM 1643 C CA . THR A 1 205 ? -14.592 9.828 13.833 1.00 63.28 205 THR A CA 1
ATOM 1644 C C . THR A 1 205 ? -15.099 10.475 15.115 1.00 63.28 205 THR A C 1
ATOM 1646 O O . THR A 1 205 ? -14.324 10.629 16.061 1.00 63.28 205 THR A O 1
ATOM 1649 N N . THR A 1 206 ? -16.406 10.725 15.190 1.00 55.91 206 THR A N 1
ATOM 1650 C CA . THR A 1 206 ? -17.132 11.139 16.407 1.00 55.91 206 THR A CA 1
ATOM 1651 C C . THR A 1 206 ? -16.794 10.268 17.621 1.00 55.91 206 THR A C 1
ATOM 1653 O O . THR A 1 206 ? -16.710 10.765 18.735 1.00 55.91 206 THR A O 1
ATOM 1656 N N . ALA A 1 207 ? -16.469 8.985 17.420 1.00 55.22 207 ALA A N 1
ATOM 1657 C CA . ALA A 1 207 ? -15.987 8.090 18.475 1.00 55.22 207 ALA A CA 1
ATOM 1658 C C . ALA A 1 207 ? -14.699 8.578 19.179 1.00 55.22 207 ALA A C 1
ATOM 1660 O O . ALA A 1 207 ? -14.541 8.366 20.381 1.00 55.22 207 ALA A O 1
ATOM 1661 N N . LYS A 1 208 ? -13.776 9.245 18.469 1.00 57.88 208 LYS A N 1
ATOM 1662 C CA . LYS A 1 208 ? -12.582 9.854 19.086 1.00 57.88 208 LYS A CA 1
ATOM 1663 C C . LYS A 1 208 ? -12.938 11.077 19.918 1.00 57.88 208 LYS A C 1
ATOM 1665 O O . LYS A 1 208 ? -12.333 11.273 20.966 1.00 57.88 208 LYS A O 1
ATOM 1670 N N . GLU A 1 209 ? -13.918 11.857 19.474 1.00 56.88 209 GLU A N 1
ATOM 1671 C CA . GLU A 1 209 ? -14.454 12.991 20.229 1.00 56.88 209 GLU A CA 1
ATOM 1672 C C . GLU A 1 209 ? -15.201 12.503 21.474 1.00 56.88 209 GLU A C 1
ATOM 1674 O O . GLU A 1 209 ? -15.031 13.042 22.560 1.00 56.88 209 GLU A O 1
ATOM 1679 N N . SER A 1 210 ? -15.963 11.412 21.369 1.00 53.41 210 SER A N 1
ATOM 1680 C CA . SER A 1 210 ? -16.595 10.774 22.525 1.00 53.41 210 SER A CA 1
ATOM 1681 C C . SER A 1 210 ? -15.558 10.260 23.530 1.00 53.41 210 SER A C 1
ATOM 1683 O O . SER A 1 210 ? -15.740 10.444 24.729 1.00 53.41 210 SER A O 1
ATOM 1685 N N . LEU A 1 211 ? -14.447 9.672 23.070 1.00 56.91 211 LEU A N 1
ATOM 1686 C CA . LEU A 1 211 ? -13.354 9.196 23.929 1.00 56.91 211 LEU A CA 1
ATOM 1687 C C . LEU A 1 211 ? -12.553 10.329 24.574 1.00 56.91 211 LEU A C 1
ATOM 1689 O O . LEU A 1 211 ? -12.200 10.218 25.747 1.00 56.91 211 LEU A O 1
ATOM 1693 N N . SER A 1 212 ? -12.254 11.406 23.844 1.00 59.38 212 SER A N 1
ATOM 1694 C CA . SER A 1 212 ? -11.594 12.579 24.426 1.00 59.38 212 SER A CA 1
ATOM 1695 C C . SER A 1 212 ? -12.500 13.256 25.455 1.00 59.38 212 SER A C 1
ATOM 1697 O O . SER A 1 212 ? -12.028 13.632 26.525 1.00 59.38 212 SER A O 1
ATOM 1699 N N . ASN A 1 213 ? -13.808 13.310 25.198 1.00 57.44 213 ASN A N 1
ATOM 1700 C CA . ASN A 1 213 ? -14.796 13.809 26.150 1.00 57.44 213 ASN A CA 1
ATOM 1701 C C . ASN A 1 213 ? -14.962 12.884 27.370 1.00 57.44 213 ASN A C 1
ATOM 1703 O O . ASN A 1 213 ? -15.107 13.376 28.485 1.00 57.44 213 ASN A O 1
ATOM 1707 N N . LEU A 1 214 ? -14.897 11.558 27.198 1.00 59.16 214 LEU A N 1
ATOM 1708 C CA . LEU A 1 214 ? -14.906 10.585 28.301 1.00 59.16 214 LEU A CA 1
ATOM 1709 C C . LEU A 1 214 ? -13.640 10.670 29.166 1.00 59.16 214 LEU A C 1
ATOM 1711 O O . LEU A 1 214 ? -13.742 10.579 30.386 1.00 59.16 214 LEU A O 1
ATOM 1715 N N . LYS A 1 215 ? -12.462 10.858 28.556 1.00 59.69 215 LYS A N 1
ATOM 1716 C CA . LYS A 1 215 ? -11.199 11.063 29.287 1.00 59.69 215 LYS A CA 1
ATOM 1717 C C . LYS A 1 215 ? -11.211 12.367 30.080 1.00 59.69 215 LYS A C 1
ATOM 1719 O O . LYS A 1 215 ? -10.967 12.322 31.276 1.00 59.69 215 LYS A O 1
ATOM 1724 N N . ARG A 1 216 ? -11.633 13.476 29.460 1.00 63.19 216 ARG A N 1
ATOM 1725 C CA . ARG A 1 216 ? -11.807 14.770 30.144 1.00 63.19 216 ARG A CA 1
ATOM 1726 C C . ARG A 1 216 ? -12.784 14.689 31.316 1.00 63.19 216 ARG A C 1
ATOM 1728 O O . ARG A 1 216 ? -12.526 15.274 32.355 1.00 63.19 216 ARG A O 1
ATOM 1735 N N . LYS A 1 217 ? -13.887 13.945 31.170 1.00 60.81 217 LYS A N 1
ATOM 1736 C CA . LYS A 1 217 ? -14.844 13.721 32.267 1.00 60.81 217 LYS A CA 1
ATOM 1737 C C . LYS A 1 217 ? -14.269 12.892 33.416 1.00 60.81 217 LYS A C 1
ATOM 1739 O O . LYS A 1 217 ? -14.699 13.090 34.542 1.00 60.81 217 LYS A O 1
ATOM 1744 N N . LYS A 1 218 ? -13.353 11.957 33.143 1.00 61.59 218 LYS A N 1
ATOM 1745 C CA . LYS A 1 218 ? -12.655 11.199 34.192 1.00 61.59 218 LYS A CA 1
ATOM 1746 C C . LYS A 1 218 ? -11.608 12.046 34.906 1.00 61.59 218 LYS A C 1
ATOM 1748 O O . LYS A 1 218 ? -11.565 12.008 36.121 1.00 61.59 218 LYS A O 1
ATOM 1753 N N . GLU A 1 219 ? -10.829 12.828 34.166 1.00 65.62 219 GLU A N 1
ATOM 1754 C CA . GLU A 1 219 ? -9.819 13.736 34.731 1.00 65.62 219 GLU A CA 1
ATOM 1755 C C . GLU A 1 219 ? -10.477 14.817 35.613 1.00 65.62 219 GLU A C 1
ATOM 1757 O O . GLU A 1 219 ? -10.044 15.042 36.731 1.00 65.62 219 GLU A O 1
ATOM 1762 N N . GLN A 1 220 ? -11.614 15.382 35.187 1.00 60.81 220 GLN A N 1
ATOM 1763 C CA . GLN A 1 220 ? -12.392 16.339 35.995 1.00 60.81 220 GLN A CA 1
ATOM 1764 C C . GLN A 1 220 ? -13.092 15.729 37.221 1.00 60.81 220 GLN A C 1
ATOM 1766 O O . GLN A 1 220 ? -13.522 16.475 38.095 1.00 60.81 220 GLN A O 1
ATOM 1771 N N . ALA A 1 221 ? -13.275 14.407 37.259 1.00 58.09 221 ALA A N 1
ATOM 1772 C CA . ALA A 1 221 ? -13.833 13.718 38.420 1.00 58.09 221 ALA A CA 1
ATOM 1773 C C . ALA A 1 221 ? -12.745 13.365 39.449 1.00 58.09 221 ALA A C 1
ATOM 1775 O O . ALA A 1 221 ? -13.037 13.380 40.636 1.00 58.09 221 ALA A O 1
ATOM 1776 N N . ASP A 1 222 ? -11.514 13.100 38.996 1.00 55.09 222 ASP A N 1
ATOM 1777 C CA . ASP A 1 222 ? -10.341 12.858 39.854 1.00 55.09 222 ASP A CA 1
ATOM 1778 C C . ASP A 1 222 ? -9.859 14.158 40.530 1.00 55.09 222 ASP A C 1
ATOM 1780 O O . ASP A 1 222 ? -9.536 14.158 41.711 1.00 55.09 222 ASP A O 1
ATOM 1784 N N . ASP A 1 223 ? -9.895 15.294 39.820 1.00 55.94 223 ASP A N 1
ATOM 1785 C CA . ASP A 1 223 ? -9.492 16.605 40.364 1.00 55.94 223 ASP A CA 1
ATOM 1786 C C . ASP A 1 223 ? -10.508 17.201 41.371 1.00 55.94 223 ASP A C 1
ATOM 1788 O O . ASP A 1 223 ? -10.261 18.252 41.960 1.00 55.94 223 ASP A O 1
ATOM 1792 N N . GLY A 1 224 ? -11.676 16.570 41.552 1.00 52.41 224 GLY A N 1
ATOM 1793 C CA . GLY A 1 224 ? -12.761 17.047 42.420 1.00 52.41 224 GLY A CA 1
ATOM 1794 C C . GLY A 1 224 ? -12.864 16.361 43.787 1.00 52.41 224 GLY A C 1
ATOM 1795 O O . GLY A 1 224 ? -13.722 16.751 44.577 1.00 52.41 224 GLY A O 1
ATOM 1796 N N . GLU A 1 225 ? -12.039 15.347 44.075 1.00 49.97 225 GLU A N 1
ATOM 1797 C CA . GLU A 1 225 ? -12.090 14.587 45.340 1.00 49.97 225 GLU A CA 1
ATOM 1798 C C . GLU A 1 225 ? -11.097 15.079 46.419 1.00 49.97 225 GLU A C 1
ATOM 1800 O O . GLU A 1 225 ? -11.135 14.573 47.539 1.00 49.97 225 GLU A O 1
ATOM 1805 N N . ASP A 1 226 ? -10.287 16.114 46.149 1.00 45.66 226 ASP A N 1
ATOM 1806 C CA . ASP A 1 226 ? -9.288 16.652 47.100 1.00 45.66 226 ASP A CA 1
ATOM 1807 C C . ASP A 1 226 ? -9.716 17.933 47.865 1.00 45.66 226 ASP A C 1
ATOM 1809 O O . ASP A 1 226 ? -8.982 18.396 48.736 1.00 45.66 226 ASP A O 1
ATOM 1813 N N . GLU A 1 227 ? -10.910 18.503 47.631 1.00 46.09 227 GLU A N 1
ATOM 1814 C CA . GLU A 1 227 ? -11.377 19.743 48.305 1.00 46.09 227 GLU A CA 1
ATOM 1815 C C . GLU A 1 227 ? -12.521 19.543 49.325 1.00 46.09 227 GLU A C 1
ATOM 1817 O O . GLU A 1 227 ? -13.362 20.421 49.530 1.00 46.09 227 GLU A O 1
ATOM 1822 N N . SER A 1 228 ? -12.577 18.407 50.026 1.00 45.16 228 SER A N 1
ATOM 1823 C CA . SER A 1 228 ? -13.513 18.258 51.154 1.00 45.16 228 SER A CA 1
ATOM 1824 C C . SER A 1 228 ? -12.949 17.456 52.326 1.00 45.16 228 SER A C 1
ATOM 1826 O O . SER A 1 228 ? -13.503 16.420 52.685 1.00 45.16 228 SER A O 1
ATOM 1828 N N . ASN A 1 229 ? -11.853 17.933 52.920 1.00 45.44 229 ASN A N 1
ATOM 1829 C CA . ASN A 1 229 ? -11.457 17.605 54.295 1.00 45.44 229 ASN A CA 1
ATOM 1830 C C . ASN A 1 229 ? -10.516 18.687 54.863 1.00 45.44 229 ASN A C 1
ATOM 1832 O O . ASN A 1 229 ? -9.324 18.445 55.030 1.00 45.44 229 ASN A O 1
ATOM 1836 N N . GLU A 1 230 ? -11.066 19.857 55.192 1.00 36.53 230 GLU A N 1
ATOM 1837 C CA . GLU A 1 230 ? -10.566 20.725 56.275 1.00 36.53 230 GLU A CA 1
ATOM 1838 C C . GLU A 1 230 ? -11.740 21.284 57.085 1.00 36.53 230 GLU A C 1
ATOM 1840 O O . GLU A 1 230 ? -12.748 21.704 56.469 1.00 36.53 230 GLU A O 1
#

Organism: NCBI:txid1448320

Sequence (230 aa):
LKTSVKIEVKRLSGHVCWVCKSYDPWIADVVPLEDTQAPLWFQEGVFNFSLKSAANGIPLCPNCYRQFGLAEDPGLVIIPTDLQYFIDFEVENSKKRLLAANEGKFLPRRVPTAAMYRDHLVKRGIISDEATSGTYQSIFLKKHWFIDAFIPEKHGFTNPKHWHGAPLATLRRGILTLGSGRIYSIDPTIVKNLTTLRDLYFEPTTAKESLSNLKRKKEQADDGEDESNE

pLDDT: mean 87.75, std 14.19, range [36.53, 98.31]

Secondary structure (DSSP, 8-state):
--HHHHHHHHHHH-SB-TTT--BS-EEEESS-TT-TTHHHHHHTT---S-TTSGGGEEEE-HHHHHHHH-SSS-SEEEEES-HHHHHHHHHHHHHHHHHHHHTT---------HHHHHHHHHHTTSS-TT-SS-EEEEEE--TTSS-TT--TTTTTSSS-EE--S-HHHHHHHHHHHTTSGGGGGS-HHHHHHHHHHHHHHHS--HHHHHHHHHHHHHHHHHTTSSSS--